Protein AF-A0A7Y3AJU5-F1 (afdb_monomer_lite)

Sequence (327 aa):
MEQYDNGASSKRRLQKKSKAIIVFPILLVIIAIFAILYLVFPEPIKQLRATFLKPAIEEQTIEPQVAKPEIDADQQNNNLVESSPGNDVDPADQQLAMGTLPAPSTNRDLEKELSETTSSAVCERRADTIEQFFSTLDSRPYIERFKIGEKSSSYFPQLIQKLVDNPPVVTGEMNDIFTILQNTAHFFRIIGKKNIVILKGILDQEKATFEATLADFYQLTNNPECMQEQFNLKISDDSLYSYAGFFLNTMGGRLYLFRRDSMSRMIVNYYAILTIDLANREGRNKYGVEIDTAIDRLIGDIESSSIDLKMRETYLDTLYNLKVKYQ

Foldseek 3Di:
DDDDDDDDDDDDDDPPDDPVVVVVVVVVVVVVVVVVCCVVPVPPVVVVVVVPDDDDDDDDDDDDDDDDDDDDDDDDDDDDDDDDDDDDDDDDDDDDDDDDDDDPDDCPVVVVVVVVVVVVVLLVVLLVLLVVVQVVLVPDPVNVVLPPVDGSLQVVLVLVQQDLVPFQDQPCCVVDPVSLVCLLCVSCVRNNPSVVVSVQSCCVPVVVCVLVNVVSVLVCVVVQVSCCVSRVHRHDLVSLLRLLSSLQHHPNNVVVLVPDDLSSSLSSLLSSLVSCVVCVVVVNNPRPDDCLVSLVVSLVSLVPDPDDDVCSVVSNVVSVVVNVVRD

pLDDT: mean 78.32, std 23.12, range [29.62, 98.56]

Radius of gyration: 34.14 Å; chains: 1; bounding box: 107×126×73 Å

Secondary structure (DSSP, 8-state):
------------------THHHHHHHHHHHHHHHHHHHHH--SHHHHHHHHH--------PPPPPP---------------------------------PPPP--SSHHHHHHHHHHHHHHHHHHHHHHHHHHHHHHHT-HHHHTT--SS-HHHHHHHHHHHHHTSPPP-SSGGG-HHHHHHHHTHHHHHHHHHHHHHHHHHHHH-HHHHHHHHHHHHHHHT-HHHHHHHH-----HHHHHHHHHHHHH-HHHHHHHHTS-HHHHHHHHHHHHHHHHHHHHTT--TT----HHHHHHHHHHHHH--S--TTHHHHHHHHHHHHHHH-

Structure (mmCIF, N/CA/C/O backbone):
data_AF-A0A7Y3AJU5-F1
#
_entry.id   AF-A0A7Y3AJU5-F1
#
loop_
_atom_site.group_PDB
_atom_site.id
_atom_site.type_symbol
_atom_site.label_atom_id
_atom_site.label_alt_id
_atom_site.label_comp_id
_atom_site.label_asym_id
_atom_site.label_entity_id
_atom_site.label_seq_id
_atom_site.pdbx_PDB_ins_code
_atom_site.Cartn_x
_atom_site.Cartn_y
_atom_site.Cartn_z
_atom_site.occupancy
_atom_site.B_iso_or_equiv
_atom_site.auth_seq_id
_atom_site.auth_comp_id
_atom_site.auth_asym_id
_atom_site.auth_atom_id
_atom_site.pdbx_PDB_model_num
ATOM 1 N N . MET A 1 1 ? -23.604 -70.275 -52.984 1.00 42.75 1 MET A N 1
ATOM 2 C CA . MET A 1 1 ? -22.572 -70.478 -51.945 1.00 42.75 1 MET A CA 1
ATOM 3 C C . MET A 1 1 ? -21.827 -69.160 -51.871 1.00 42.75 1 MET A C 1
ATOM 5 O O . MET A 1 1 ? -21.333 -68.758 -52.907 1.00 42.75 1 MET A O 1
ATOM 9 N N . GLU A 1 2 ? -21.862 -68.346 -50.826 1.00 47.97 2 GLU A N 1
ATOM 10 C CA . GLU A 1 2 ? -22.099 -68.550 -49.393 1.00 47.97 2 GLU A CA 1
ATOM 11 C C . GLU A 1 2 ? -22.884 -67.372 -48.784 1.00 47.97 2 GLU A C 1
ATOM 13 O O . GLU A 1 2 ? -23.050 -66.322 -49.400 1.00 47.97 2 GLU A O 1
ATOM 18 N N . GLN A 1 3 ? -23.421 -67.632 -47.593 1.00 50.50 3 GLN A N 1
ATOM 19 C CA . GLN A 1 3 ? -24.316 -66.825 -46.761 1.00 50.50 3 GLN A CA 1
ATOM 20 C C . GLN A 1 3 ? -23.582 -65.806 -45.852 1.00 50.50 3 GLN A C 1
ATOM 22 O O . GLN A 1 3 ? -22.362 -65.844 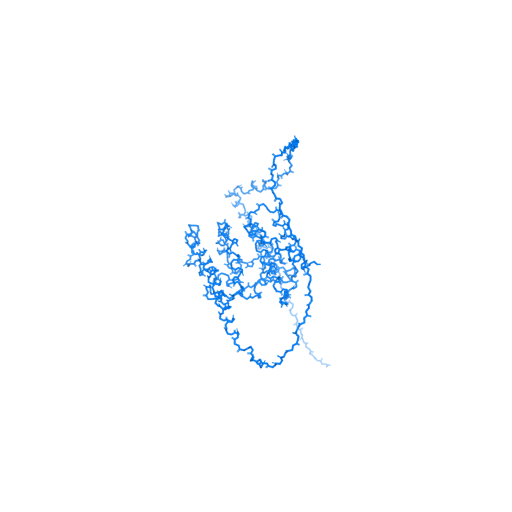-45.748 1.00 50.50 3 GLN A O 1
ATOM 27 N N . TYR A 1 4 ? -24.405 -65.060 -45.086 1.00 47.19 4 TYR A N 1
ATOM 28 C CA . TYR A 1 4 ? -24.161 -64.324 -43.820 1.00 47.19 4 TYR A CA 1
ATOM 29 C C . TYR A 1 4 ? -23.711 -62.853 -43.955 1.00 47.19 4 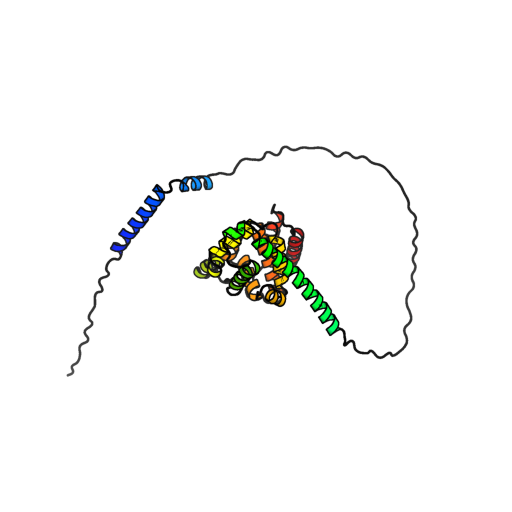TYR A C 1
ATOM 31 O O . TYR A 1 4 ? -22.835 -62.541 -44.743 1.00 47.19 4 TYR A O 1
ATOM 39 N N . ASP A 1 5 ? -24.230 -61.865 -43.214 1.00 50.69 5 ASP A N 1
ATOM 40 C CA . ASP A 1 5 ? -25.297 -61.789 -42.203 1.00 50.69 5 ASP A CA 1
ATOM 41 C C . ASP A 1 5 ? -25.701 -60.312 -41.997 1.00 50.69 5 ASP A C 1
ATOM 43 O O . ASP A 1 5 ? -25.016 -59.375 -42.405 1.00 50.69 5 ASP A O 1
ATOM 47 N N . ASN A 1 6 ? -26.823 -60.147 -41.310 1.00 50.72 6 ASN A N 1
ATOM 48 C CA . ASN A 1 6 ? -27.519 -58.950 -40.879 1.00 50.72 6 ASN A CA 1
ATOM 49 C C . ASN A 1 6 ? -26.705 -57.973 -40.012 1.00 50.72 6 ASN A C 1
ATOM 51 O O . ASN A 1 6 ? -25.976 -58.357 -39.102 1.00 50.72 6 ASN A O 1
ATOM 55 N N . GLY A 1 7 ? -26.999 -56.680 -40.179 1.00 41.25 7 GLY A N 1
ATOM 56 C CA . GLY A 1 7 ? -26.615 -55.620 -39.246 1.00 41.25 7 GLY A CA 1
ATOM 57 C C . GLY A 1 7 ? -27.663 -54.510 -39.207 1.00 41.25 7 GLY A C 1
ATOM 58 O O . GLY A 1 7 ? -27.546 -53.500 -39.896 1.00 41.25 7 GLY A O 1
ATOM 59 N N . ALA A 1 8 ? -28.717 -54.711 -38.416 1.00 51.78 8 ALA A N 1
ATOM 60 C CA . ALA A 1 8 ? -29.779 -53.739 -38.184 1.00 51.78 8 ALA A CA 1
ATOM 61 C C . ALA A 1 8 ? -29.266 -52.510 -37.404 1.00 51.78 8 ALA A C 1
ATOM 63 O O . ALA A 1 8 ? -28.789 -52.633 -36.279 1.00 51.78 8 ALA A O 1
ATOM 64 N N . SER A 1 9 ? -29.432 -51.307 -37.967 1.00 48.97 9 SER A N 1
ATOM 65 C CA . SER A 1 9 ? -29.186 -50.032 -37.276 1.00 48.97 9 SER A CA 1
ATOM 66 C C . SER A 1 9 ? -30.509 -49.312 -36.999 1.00 48.97 9 SER A C 1
ATOM 68 O O . SER A 1 9 ? -31.121 -48.692 -37.871 1.00 48.97 9 SER A O 1
ATOM 70 N N . SER A 1 10 ? -30.971 -49.427 -35.754 1.00 48.97 10 SER A N 1
ATOM 71 C CA . SER A 1 10 ? -32.147 -48.740 -35.216 1.00 48.97 10 SER A CA 1
ATOM 72 C C . SER A 1 10 ? -31.864 -47.240 -35.036 1.00 48.97 10 SER A C 1
ATOM 74 O O . SER A 1 10 ? -31.221 -46.824 -34.069 1.00 48.97 10 SER A O 1
ATOM 76 N N . LYS A 1 11 ? -32.416 -46.398 -35.917 1.00 47.81 11 LYS A N 1
ATOM 77 C CA . LYS A 1 11 ? -32.447 -44.935 -35.748 1.00 47.81 11 LYS A CA 1
ATOM 78 C C . LYS A 1 11 ? -33.434 -44.537 -34.638 1.00 47.81 11 LYS A C 1
ATOM 80 O O . LYS A 1 11 ? -34.629 -44.382 -34.884 1.00 47.81 11 LYS A O 1
ATOM 85 N N . ARG A 1 12 ? -32.939 -44.298 -33.417 1.00 48.62 12 ARG A N 1
ATOM 86 C CA . ARG A 1 12 ? -33.693 -43.598 -32.358 1.00 48.62 12 ARG A CA 1
ATOM 87 C C . ARG A 1 12 ? -33.817 -42.107 -32.702 1.00 48.62 12 ARG A C 1
ATOM 89 O O . ARG A 1 12 ? -32.865 -41.346 -32.558 1.00 48.62 12 ARG A O 1
ATOM 96 N N . ARG A 1 13 ? -35.008 -41.674 -33.131 1.00 51.06 13 ARG A N 1
ATOM 97 C CA . ARG A 1 13 ? -35.396 -40.253 -33.198 1.00 51.06 13 ARG A CA 1
ATOM 98 C C . ARG A 1 13 ? -35.589 -39.711 -31.776 1.00 51.06 13 ARG A C 1
ATOM 100 O O . ARG A 1 13 ? -36.594 -40.001 -31.136 1.00 51.06 13 ARG A O 1
ATOM 107 N N . LEU A 1 14 ? -34.647 -38.902 -31.295 1.00 52.84 14 LEU A N 1
ATOM 108 C CA . LEU A 1 14 ? -34.824 -38.084 -30.092 1.00 52.84 14 LEU A CA 1
ATOM 109 C C . LEU A 1 14 ? -35.716 -36.878 -30.425 1.00 52.84 14 LEU A C 1
ATOM 111 O O . LEU A 1 14 ? -35.312 -35.964 -31.144 1.00 52.84 14 LEU A O 1
ATOM 115 N N . GLN A 1 15 ? -36.945 -36.882 -29.903 1.00 54.97 15 GLN A N 1
ATOM 116 C CA . GLN A 1 15 ? -37.832 -35.719 -29.903 1.00 54.97 15 GLN A CA 1
ATOM 117 C C . GLN A 1 15 ? -37.225 -34.604 -29.040 1.00 54.97 15 GLN A C 1
ATOM 119 O O . GLN A 1 15 ? -37.182 -34.683 -27.812 1.00 54.97 15 GLN A O 1
ATOM 124 N N . LYS A 1 16 ? -36.781 -33.533 -29.697 1.00 49.56 16 LYS A N 1
ATOM 125 C CA . LYS A 1 16 ? -36.339 -32.287 -29.071 1.00 49.56 16 LYS A CA 1
ATOM 126 C C . LYS A 1 16 ? -37.570 -31.545 -28.534 1.00 49.56 16 LYS A C 1
ATOM 128 O O . LYS A 1 16 ? -38.199 -30.781 -29.261 1.00 49.56 16 LYS A O 1
ATOM 133 N N . LYS A 1 17 ? -37.946 -31.788 -27.272 1.00 53.16 17 LYS A N 1
ATOM 134 C CA . LYS A 1 17 ? -38.959 -30.974 -26.578 1.00 53.16 17 LYS A CA 1
ATOM 135 C C . LYS A 1 17 ? -38.471 -29.523 -26.514 1.00 53.16 17 LYS A C 1
ATOM 137 O O . LYS A 1 17 ? -37.388 -29.236 -26.005 1.00 53.16 17 LYS A O 1
ATOM 142 N N . SER A 1 18 ? -39.266 -28.630 -27.095 1.00 56.31 18 SER A N 1
ATOM 143 C CA . SER A 1 18 ? -39.011 -27.194 -27.192 1.00 56.31 18 SER A CA 1
ATOM 144 C C . SER A 1 18 ? -38.875 -26.565 -25.801 1.00 56.31 18 SER A C 1
ATOM 146 O O . SER A 1 18 ? -39.824 -26.553 -25.020 1.00 56.31 18 SER A O 1
ATOM 148 N N . LYS A 1 19 ? -37.695 -26.006 -25.506 1.00 55.28 19 LYS A N 1
ATOM 149 C CA . LYS A 1 19 ? -37.408 -25.236 -24.282 1.00 55.28 19 LYS A CA 1
ATOM 150 C C . LYS A 1 19 ? -38.200 -23.916 -24.193 1.00 55.28 19 LYS A C 1
ATOM 152 O O . LYS A 1 19 ? -38.112 -23.237 -23.177 1.00 55.28 19 LYS A O 1
ATOM 157 N N . ALA A 1 20 ? -38.992 -23.559 -25.210 1.00 57.97 20 ALA A N 1
ATOM 158 C CA . ALA A 1 20 ? -39.745 -22.303 -25.246 1.00 57.97 20 ALA A CA 1
ATOM 159 C C . ALA A 1 20 ? -40.860 -22.219 -24.184 1.00 57.97 20 ALA A C 1
ATOM 161 O O . ALA A 1 20 ? -41.208 -21.125 -23.755 1.00 57.97 20 ALA A O 1
ATOM 162 N N . ILE A 1 21 ? -41.376 -23.357 -23.704 1.00 61.66 21 ILE A N 1
ATOM 163 C CA . ILE A 1 21 ? -42.504 -23.381 -22.754 1.00 61.66 21 ILE A CA 1
ATOM 164 C C . ILE A 1 21 ? -42.080 -22.947 -21.333 1.00 61.66 21 ILE A C 1
ATOM 166 O O . ILE A 1 21 ? -42.904 -22.453 -20.573 1.00 61.66 21 ILE A O 1
ATOM 170 N N . ILE A 1 22 ? -40.793 -23.057 -20.979 1.00 68.50 22 ILE A N 1
ATOM 171 C CA . ILE A 1 22 ? -40.296 -22.722 -19.627 1.00 68.50 22 ILE A CA 1
ATOM 172 C C . ILE A 1 22 ? -39.810 -21.263 -19.529 1.00 68.50 22 ILE A C 1
ATOM 174 O O . ILE A 1 22 ? -39.791 -20.689 -18.445 1.00 68.50 22 ILE A O 1
ATOM 178 N N . VAL A 1 23 ? -39.465 -20.619 -20.648 1.00 74.44 23 VAL A N 1
ATOM 179 C CA . VAL A 1 23 ? -38.921 -19.246 -20.636 1.00 74.44 23 VAL A CA 1
ATOM 180 C C . VAL A 1 23 ? -40.008 -18.199 -20.363 1.00 74.44 23 VAL A C 1
ATOM 182 O O . VAL A 1 23 ? -39.763 -17.218 -19.663 1.00 74.44 23 VAL A O 1
ATOM 185 N N . PHE A 1 24 ? -41.226 -18.427 -20.857 1.00 80.38 24 PHE A N 1
ATOM 186 C CA . PHE A 1 24 ? -42.344 -17.494 -20.703 1.00 80.38 24 PHE A CA 1
ATOM 187 C C . PHE A 1 24 ? -42.765 -17.226 -19.240 1.00 80.38 24 PHE A C 1
ATOM 189 O O . PHE A 1 24 ? -42.891 -16.054 -18.878 1.00 80.38 24 PHE A O 1
ATOM 196 N N . PRO A 1 25 ? -42.929 -18.236 -18.355 1.00 84.50 25 PRO A N 1
ATOM 197 C CA . PRO A 1 25 ? -43.288 -17.971 -16.960 1.00 84.50 25 PRO A CA 1
ATOM 198 C C . PRO A 1 25 ? -42.185 -17.235 -16.185 1.00 84.50 25 PRO A C 1
ATOM 200 O O . PRO A 1 25 ? -42.495 -16.406 -15.336 1.00 84.50 25 PRO A O 1
ATOM 203 N N . ILE A 1 26 ? -40.905 -17.469 -16.499 1.00 85.75 26 ILE A N 1
ATOM 204 C CA . ILE A 1 26 ? -39.783 -16.780 -15.837 1.00 85.75 26 ILE A CA 1
ATOM 205 C C . ILE A 1 26 ? -39.783 -15.288 -16.192 1.00 85.75 26 ILE A C 1
ATOM 207 O O . ILE A 1 26 ? -39.609 -14.445 -15.312 1.00 85.75 26 ILE A O 1
ATOM 211 N N . LEU A 1 27 ? -40.038 -14.950 -17.460 1.00 90.00 27 LEU A N 1
ATOM 212 C CA . LEU A 1 27 ? -40.134 -13.559 -17.905 1.00 90.00 27 LEU A CA 1
ATOM 213 C C . LEU A 1 27 ? -41.283 -12.817 -17.199 1.00 90.00 27 LEU A C 1
ATOM 215 O O . LEU A 1 27 ? -41.101 -11.684 -16.759 1.00 90.00 27 LEU A O 1
ATOM 219 N N . LEU A 1 28 ? -42.440 -13.470 -17.032 1.00 92.19 28 LEU A N 1
ATOM 220 C CA . LEU A 1 28 ? -43.579 -12.893 -16.310 1.00 92.19 28 LEU A CA 1
ATOM 221 C C . LEU A 1 28 ? -43.268 -12.624 -14.833 1.00 92.19 28 LEU A C 1
ATOM 223 O O . LEU A 1 28 ? -43.646 -11.573 -14.319 1.00 92.19 28 LEU A O 1
ATOM 227 N N . VAL A 1 29 ? -42.541 -13.524 -14.164 1.00 93.31 29 VAL A N 1
ATOM 228 C CA . VAL A 1 29 ? -42.118 -13.322 -12.767 1.00 93.31 29 VAL A CA 1
ATOM 229 C C . VAL A 1 29 ? -41.165 -12.131 -12.648 1.00 93.31 29 VAL A C 1
ATOM 231 O O . VAL A 1 29 ? -41.320 -11.317 -11.741 1.00 93.31 29 VAL A O 1
ATOM 234 N N . ILE A 1 30 ? -40.224 -11.971 -13.582 1.00 91.69 30 ILE A N 1
ATOM 235 C CA . ILE A 1 30 ? -39.296 -10.830 -13.587 1.00 91.69 30 ILE A CA 1
ATOM 236 C C . ILE A 1 30 ? -40.059 -9.512 -13.773 1.00 91.69 30 ILE A C 1
ATOM 238 O O . ILE A 1 30 ? -39.841 -8.569 -13.014 1.00 91.69 30 ILE A O 1
ATOM 242 N N . ILE A 1 31 ? -40.993 -9.452 -14.727 1.00 93.69 31 ILE A N 1
ATOM 243 C CA . ILE A 1 31 ? -41.818 -8.256 -14.965 1.00 93.69 31 ILE A CA 1
ATOM 244 C C . ILE A 1 31 ? -42.657 -7.918 -13.725 1.00 93.69 31 ILE A C 1
ATOM 246 O O . ILE A 1 31 ? -42.725 -6.753 -13.336 1.00 93.69 31 ILE A O 1
ATOM 250 N N . ALA A 1 32 ? -43.239 -8.921 -13.060 1.00 93.69 32 ALA A N 1
ATOM 251 C CA . ALA A 1 32 ? -44.000 -8.718 -11.830 1.00 93.69 32 ALA A CA 1
ATOM 252 C C . ALA A 1 32 ? -43.125 -8.167 -10.689 1.00 93.69 32 ALA A C 1
ATOM 254 O O . ALA A 1 32 ? -43.542 -7.240 -9.998 1.00 93.69 32 ALA A O 1
ATOM 255 N N . ILE A 1 33 ? -41.894 -8.667 -10.526 1.00 92.69 33 ILE A N 1
ATOM 256 C CA . ILE A 1 33 ? -40.940 -8.154 -9.529 1.00 92.69 33 ILE A CA 1
ATOM 257 C C . ILE A 1 33 ? -40.585 -6.690 -9.816 1.00 92.69 33 ILE A C 1
ATOM 259 O O . ILE A 1 33 ? -40.594 -5.873 -8.897 1.00 92.69 33 ILE A O 1
ATOM 263 N N . PHE A 1 34 ? -40.324 -6.332 -11.077 1.00 87.81 34 PHE A N 1
ATOM 264 C CA . PHE A 1 34 ? -40.044 -4.943 -11.456 1.00 87.81 34 PHE A CA 1
ATOM 265 C C . PHE A 1 34 ? -41.251 -4.020 -11.250 1.00 87.81 34 PHE A C 1
ATOM 267 O O . PHE A 1 34 ? -41.075 -2.901 -10.774 1.00 87.81 34 PHE A O 1
ATOM 274 N N . ALA A 1 35 ? -42.469 -4.483 -11.540 1.00 90.38 35 ALA A N 1
ATOM 275 C CA . ALA A 1 35 ? -43.691 -3.718 -11.292 1.00 90.38 35 ALA A CA 1
ATOM 276 C C . ALA A 1 35 ? -43.936 -3.489 -9.790 1.00 90.38 35 ALA A C 1
ATOM 278 O O . ALA A 1 35 ? -44.288 -2.383 -9.385 1.00 90.38 35 ALA A O 1
ATOM 279 N N . ILE A 1 36 ? -43.690 -4.502 -8.952 1.00 91.50 36 ILE A N 1
ATOM 280 C CA . ILE A 1 36 ? -43.784 -4.380 -7.490 1.00 91.50 36 ILE A CA 1
ATOM 281 C C . ILE A 1 36 ? -42.711 -3.421 -6.964 1.00 91.50 36 ILE A C 1
ATOM 283 O O . ILE A 1 36 ? -43.026 -2.533 -6.178 1.00 91.50 36 ILE A O 1
ATOM 287 N N . LEU A 1 37 ? -41.463 -3.540 -7.428 1.00 82.50 37 LEU A N 1
ATOM 288 C CA . LEU A 1 37 ? -40.391 -2.612 -7.058 1.00 82.50 37 LEU A CA 1
ATOM 289 C C . LEU A 1 37 ? -40.718 -1.167 -7.459 1.00 82.50 37 LEU A C 1
ATOM 291 O O . LEU A 1 37 ? -40.465 -0.258 -6.674 1.00 82.50 37 LEU A O 1
ATOM 295 N N . TYR A 1 38 ? -41.323 -0.959 -8.631 1.00 83.69 38 TYR A N 1
ATOM 296 C CA . TYR A 1 38 ? -41.760 0.361 -9.092 1.00 83.69 38 TYR A CA 1
ATOM 297 C C . TYR A 1 38 ? -42.877 0.951 -8.218 1.00 83.69 38 TYR A C 1
ATOM 299 O O . TYR A 1 38 ? -42.842 2.136 -7.896 1.00 83.69 38 TYR A O 1
ATOM 307 N N . LEU A 1 39 ? -43.846 0.131 -7.796 1.00 84.81 39 LEU A N 1
ATOM 308 C CA . LEU A 1 39 ? -44.937 0.573 -6.922 1.00 84.81 39 LEU A CA 1
ATOM 309 C C . LEU A 1 39 ? -44.477 0.851 -5.484 1.00 84.81 39 LEU A C 1
ATOM 311 O O . LEU A 1 39 ? -44.998 1.764 -4.849 1.00 84.81 39 LEU A O 1
ATOM 315 N N . VAL A 1 40 ? -43.515 0.083 -4.964 1.00 85.25 40 VAL A N 1
ATOM 316 C CA . VAL A 1 40 ? -43.028 0.223 -3.580 1.00 85.25 40 VAL A CA 1
ATOM 317 C C . VAL A 1 40 ? -41.980 1.335 -3.449 1.00 85.25 40 VAL A C 1
ATOM 319 O O . VAL A 1 40 ? -41.896 1.975 -2.404 1.00 85.25 40 VAL A O 1
ATOM 322 N N . PHE A 1 41 ? -41.209 1.613 -4.505 1.00 76.56 41 PHE A N 1
ATOM 323 C CA . PHE A 1 41 ? -40.145 2.620 -4.498 1.00 76.56 41 PHE A CA 1
ATOM 324 C C . PHE A 1 41 ? -40.276 3.586 -5.693 1.00 76.56 41 PHE A C 1
ATOM 326 O O . PHE A 1 41 ? -39.517 3.467 -6.654 1.00 76.56 41 PHE A O 1
ATOM 333 N N . PRO A 1 42 ? -41.196 4.572 -5.661 1.00 68.94 42 PRO A N 1
ATOM 334 C CA . PRO A 1 42 ? -41.407 5.512 -6.773 1.00 68.94 42 PRO A CA 1
ATOM 335 C C . PRO A 1 42 ? -40.322 6.602 -6.920 1.00 68.94 42 PRO A C 1
ATOM 337 O O . PRO A 1 42 ? -40.273 7.301 -7.932 1.00 68.94 42 PRO A O 1
ATOM 340 N N . GLU A 1 43 ? -39.426 6.759 -5.940 1.00 65.88 43 GLU A N 1
ATOM 341 C CA . GLU A 1 43 ? -38.457 7.869 -5.877 1.00 65.88 43 GLU A CA 1
ATOM 342 C C . GLU A 1 43 ? -37.096 7.718 -6.622 1.00 65.88 43 GLU A C 1
ATOM 344 O O . GLU A 1 43 ? -36.466 8.747 -6.882 1.00 65.88 43 GLU A O 1
ATOM 349 N N . PRO A 1 44 ? -36.587 6.539 -7.050 1.00 54.78 44 PRO A N 1
ATOM 350 C CA . PRO A 1 44 ? -35.213 6.439 -7.559 1.00 54.78 44 PRO A CA 1
ATOM 351 C C . PRO A 1 44 ? -35.014 6.991 -8.985 1.00 54.78 44 PRO A C 1
ATOM 353 O O . PRO A 1 44 ? -33.879 7.217 -9.399 1.00 54.78 44 PRO A O 1
ATOM 356 N N . ILE A 1 45 ? -36.079 7.263 -9.750 1.00 56.66 45 ILE A N 1
ATOM 357 C CA . ILE A 1 45 ? -35.952 7.713 -11.154 1.00 56.66 45 ILE A CA 1
ATOM 358 C C . ILE A 1 45 ? -35.746 9.235 -11.268 1.00 56.66 45 ILE A C 1
ATOM 360 O O . ILE A 1 45 ? -35.123 9.705 -12.223 1.00 56.66 45 ILE A O 1
ATOM 364 N N . LYS A 1 46 ? -36.186 10.031 -10.283 1.00 52.88 46 LYS A N 1
ATOM 365 C CA . LYS A 1 46 ? -35.982 11.493 -10.310 1.00 52.88 46 LYS A CA 1
ATOM 366 C C . LYS A 1 46 ? -34.509 11.873 -10.125 1.00 52.88 46 LYS A C 1
ATOM 368 O O . LYS A 1 46 ? -34.046 12.815 -10.765 1.00 52.88 46 LYS A O 1
ATOM 373 N N . GLN A 1 47 ? -33.760 11.108 -9.327 1.00 55.09 47 GLN A N 1
ATOM 374 C CA . GLN A 1 47 ? -32.330 11.350 -9.110 1.00 55.09 47 GLN A CA 1
ATOM 375 C C . GLN A 1 47 ? -31.484 11.037 -10.350 1.00 55.09 47 GLN A C 1
ATOM 377 O O . GLN A 1 47 ? -30.583 11.810 -10.660 1.00 55.09 47 GLN A O 1
ATOM 382 N N . LEU A 1 48 ? -31.826 10.001 -11.128 1.00 53.53 48 LEU A N 1
ATOM 383 C CA . LEU A 1 48 ? -31.121 9.713 -12.384 1.00 53.53 48 LEU A CA 1
ATOM 384 C C . LEU A 1 48 ? -31.273 10.833 -13.426 1.00 53.53 48 LEU A C 1
ATOM 386 O O . LEU A 1 48 ? -30.342 11.090 -14.179 1.00 53.53 48 LEU A O 1
ATOM 390 N N . ARG A 1 49 ? -32.397 11.561 -13.468 1.00 51.81 49 ARG A N 1
ATOM 391 C CA . ARG A 1 49 ? -32.550 12.695 -14.401 1.00 51.81 49 ARG A CA 1
ATOM 392 C C . ARG A 1 49 ? -31.699 13.909 -14.021 1.00 51.81 49 ARG A C 1
ATOM 394 O O . ARG A 1 49 ? -31.215 14.600 -14.912 1.00 51.81 49 ARG A O 1
ATOM 401 N N . ALA A 1 50 ? -31.494 14.148 -12.726 1.00 54.66 50 ALA A N 1
ATOM 402 C CA . ALA A 1 50 ? -30.701 15.279 -12.244 1.00 54.66 50 ALA A CA 1
ATOM 403 C C . ALA A 1 50 ? -29.196 15.111 -12.521 1.00 54.66 50 ALA A C 1
ATOM 405 O O . ALA A 1 50 ? -28.491 16.103 -12.681 1.00 54.66 50 ALA A O 1
ATOM 406 N N . THR A 1 51 ? -28.706 13.871 -12.616 1.00 53.50 51 THR A N 1
ATOM 407 C CA . THR A 1 51 ? -27.286 13.594 -12.885 1.00 53.50 51 THR A CA 1
ATOM 408 C C . THR A 1 51 ? -26.930 13.653 -14.374 1.00 53.50 51 THR A C 1
ATOM 410 O O . THR A 1 51 ? -25.780 13.917 -14.702 1.00 53.50 51 THR A O 1
ATOM 413 N N . PHE A 1 52 ? -27.891 13.447 -15.283 1.00 50.00 52 PHE A N 1
ATOM 414 C CA . PHE A 1 52 ? -27.614 13.323 -16.724 1.00 50.00 52 PHE A CA 1
ATOM 415 C C . PHE A 1 52 ? -27.925 14.569 -17.573 1.00 50.00 52 PHE A C 1
ATOM 417 O O . PHE A 1 52 ? -27.560 14.595 -18.744 1.00 50.00 52 PHE A O 1
ATOM 424 N N . LEU A 1 53 ? -28.572 15.605 -17.027 1.00 44.97 53 LEU A N 1
ATOM 425 C CA . LEU A 1 53 ? -28.979 16.800 -17.788 1.00 44.97 53 LEU A CA 1
ATOM 426 C C . LEU A 1 53 ? -28.633 18.116 -17.073 1.00 44.97 53 LEU A C 1
ATOM 428 O O . LEU A 1 53 ? -29.475 19.005 -16.965 1.00 44.97 53 LEU A O 1
ATOM 432 N N . LYS A 1 54 ? -27.393 18.266 -16.594 1.00 44.88 54 LYS A N 1
ATOM 433 C CA . LYS A 1 54 ? -26.871 19.588 -16.220 1.00 44.88 54 LYS A CA 1
ATOM 434 C C . LYS A 1 54 ? -25.766 19.995 -17.204 1.00 44.88 54 LYS A C 1
ATOM 436 O O . LYS A 1 54 ? -24.651 19.494 -17.075 1.00 44.88 54 LYS A O 1
ATOM 441 N N . PRO A 1 55 ? -26.057 20.840 -18.211 1.00 45.25 55 PRO A N 1
ATOM 442 C CA . PRO A 1 55 ? -25.014 21.424 -19.038 1.00 45.25 55 PRO A CA 1
ATOM 443 C C . PRO A 1 55 ? -24.205 22.410 -18.187 1.00 45.25 55 PRO A C 1
ATOM 445 O O . PRO A 1 55 ? -24.765 23.241 -17.473 1.00 45.25 55 PRO A O 1
ATOM 448 N N . ALA A 1 56 ? -22.885 22.263 -18.228 1.00 46.94 56 ALA A N 1
ATOM 449 C CA . ALA A 1 56 ? -21.939 23.220 -17.680 1.00 46.94 56 ALA A CA 1
ATOM 450 C C . ALA A 1 56 ? -21.783 24.367 -18.684 1.00 46.94 56 ALA A C 1
ATOM 452 O O . ALA A 1 56 ? -21.367 24.083 -19.799 1.00 46.94 56 ALA A O 1
ATOM 453 N N . ILE A 1 57 ? -22.143 25.596 -18.296 1.00 47.94 57 ILE A N 1
ATOM 454 C CA . ILE A 1 57 ? -21.616 26.899 -18.757 1.00 47.94 57 ILE A CA 1
ATOM 455 C C . ILE A 1 57 ? -22.241 27.984 -17.856 1.00 47.94 57 ILE A C 1
ATOM 457 O O . ILE A 1 57 ? -23.462 28.080 -17.797 1.00 47.94 57 ILE A O 1
ATOM 461 N N . GLU A 1 58 ? -21.386 28.727 -17.144 1.00 41.56 58 GLU A N 1
ATOM 462 C CA . GLU A 1 58 ? -21.433 30.177 -16.820 1.00 41.56 58 GLU A CA 1
ATOM 463 C C . GLU A 1 58 ? -20.313 30.422 -15.781 1.00 41.56 58 GLU A C 1
ATOM 465 O O . GLU A 1 58 ? -20.394 29.961 -14.646 1.00 41.56 58 GLU A O 1
ATOM 470 N N . GLU A 1 59 ? -19.091 30.766 -16.201 1.00 40.34 59 GLU A N 1
ATOM 471 C CA . GLU A 1 59 ? -18.602 32.104 -16.599 1.00 40.34 59 GLU A CA 1
ATOM 472 C C . GLU A 1 59 ? -18.265 32.971 -15.365 1.00 40.34 59 GLU A C 1
ATOM 474 O O . GLU A 1 59 ? -19.114 33.618 -14.762 1.00 40.34 59 GLU A O 1
ATOM 479 N N . GLN A 1 60 ? -16.988 32.927 -14.955 1.00 39.28 60 GLN A N 1
ATOM 480 C CA . GLN A 1 60 ? -16.404 33.868 -13.997 1.00 39.28 60 GLN A CA 1
ATOM 481 C C . GLN A 1 60 ? -15.752 35.017 -14.770 1.00 39.28 60 GLN A C 1
ATOM 483 O O . GLN A 1 60 ? -14.705 34.851 -15.395 1.00 39.28 60 GLN A O 1
ATOM 488 N N . THR A 1 61 ? -16.382 36.184 -14.700 1.00 34.00 61 THR A N 1
ATOM 489 C CA . THR A 1 61 ? -15.834 37.469 -15.135 1.00 34.00 61 THR A CA 1
ATOM 490 C C . THR A 1 61 ? -14.723 37.897 -14.174 1.00 34.00 61 THR A C 1
ATOM 492 O O . THR A 1 61 ? -14.975 38.113 -12.990 1.00 34.00 61 THR A O 1
ATOM 495 N N . ILE A 1 62 ? -13.491 38.013 -14.677 1.00 38.06 62 ILE A N 1
ATOM 496 C CA . ILE A 1 62 ? -12.349 38.586 -13.953 1.00 38.06 62 ILE A CA 1
ATOM 497 C C . ILE A 1 62 ? -12.276 40.080 -14.280 1.00 38.06 62 ILE A C 1
ATOM 499 O O . ILE A 1 62 ? -12.150 40.461 -15.443 1.00 38.06 62 ILE A O 1
ATOM 503 N N . GLU A 1 63 ? -12.338 40.916 -13.247 1.00 36.91 63 GLU A N 1
ATOM 504 C CA . GLU A 1 63 ? -12.094 42.359 -13.310 1.00 36.91 63 GLU A CA 1
ATOM 505 C C . GLU A 1 63 ? -10.617 42.639 -12.933 1.00 36.91 63 GLU A C 1
ATOM 507 O O . GLU A 1 63 ? -10.133 42.062 -11.955 1.00 36.91 63 GLU A O 1
ATOM 512 N N . PRO A 1 64 ? -9.857 43.470 -13.675 1.00 42.97 64 PRO A N 1
ATOM 513 C CA . PRO A 1 64 ? -8.434 43.683 -13.414 1.00 42.97 64 PRO A CA 1
ATOM 514 C C . PRO A 1 64 ? -8.187 44.876 -12.479 1.00 42.97 64 PRO A C 1
ATOM 516 O O . PRO A 1 64 ? -8.589 45.999 -12.781 1.00 42.97 64 PRO A O 1
ATOM 519 N N . GLN A 1 65 ? -7.440 44.663 -11.389 1.00 40.25 65 GLN A N 1
ATOM 520 C CA . GLN A 1 65 ? -6.881 45.750 -10.578 1.00 40.25 65 GLN A CA 1
ATOM 521 C C . GLN A 1 65 ? -5.392 45.960 -10.870 1.00 40.25 65 GLN A C 1
ATOM 523 O O . GLN A 1 65 ? -4.563 45.060 -10.750 1.00 40.25 65 GLN A O 1
ATOM 528 N N . VAL A 1 66 ? -5.087 47.198 -11.255 1.00 43.00 66 VAL A N 1
ATOM 529 C CA . VAL A 1 66 ? -3.766 47.781 -11.491 1.00 43.00 66 VAL A CA 1
ATOM 530 C C . VAL A 1 66 ? -3.403 48.626 -10.269 1.00 43.00 66 VAL A C 1
ATOM 532 O O . VAL A 1 66 ? -4.148 49.551 -9.957 1.00 43.00 66 VAL A O 1
ATOM 535 N N . ALA A 1 67 ? -2.249 48.391 -9.632 1.00 36.72 67 ALA A N 1
ATOM 536 C CA . ALA A 1 67 ? -1.590 49.397 -8.787 1.00 36.72 67 ALA A CA 1
ATOM 537 C C . ALA A 1 67 ? -0.072 49.152 -8.618 1.00 36.72 67 ALA A C 1
ATOM 539 O O . ALA A 1 67 ? 0.376 48.254 -7.917 1.00 36.72 67 ALA A O 1
ATOM 540 N N . LYS A 1 68 ? 0.663 49.996 -9.350 1.00 37.47 68 LYS A N 1
ATOM 541 C CA . LYS A 1 68 ? 1.987 50.636 -9.192 1.00 37.47 68 LYS A CA 1
ATOM 542 C C . LYS A 1 68 ? 2.827 50.411 -7.899 1.00 37.47 68 LYS A C 1
ATOM 544 O O . LYS A 1 68 ? 2.262 50.436 -6.812 1.00 37.47 68 LYS A O 1
ATOM 549 N N . PRO A 1 69 ? 4.176 50.338 -8.009 1.00 39.84 69 PRO A N 1
ATOM 550 C CA . PRO A 1 69 ? 5.103 50.243 -6.877 1.00 39.84 69 PRO A CA 1
ATOM 551 C C . PRO A 1 69 ? 5.550 51.618 -6.346 1.00 39.84 69 PRO A C 1
ATOM 553 O O . PRO A 1 69 ? 5.683 52.575 -7.114 1.00 39.84 69 PRO A O 1
ATOM 556 N N . GLU A 1 70 ? 5.844 51.680 -5.047 1.00 39.19 70 GLU A N 1
ATOM 557 C CA . GLU A 1 70 ? 6.440 52.828 -4.360 1.00 39.19 70 GLU A CA 1
ATOM 558 C C . GLU A 1 70 ? 7.796 52.411 -3.768 1.00 39.19 70 GLU A C 1
ATOM 560 O O . GLU A 1 70 ? 7.928 51.365 -3.131 1.00 39.19 70 GLU A O 1
ATOM 565 N N . ILE A 1 71 ? 8.812 53.207 -4.092 1.00 38.44 71 ILE A N 1
ATOM 566 C CA . ILE A 1 71 ? 10.196 53.130 -3.627 1.00 38.44 71 ILE A CA 1
ATOM 567 C C . ILE A 1 71 ? 10.288 54.068 -2.427 1.00 38.44 71 ILE A C 1
ATOM 569 O O . ILE A 1 71 ? 9.857 55.211 -2.558 1.00 38.44 71 ILE A O 1
ATOM 573 N N . ASP A 1 72 ? 10.928 53.648 -1.336 1.00 36.22 72 ASP A N 1
ATOM 574 C CA . ASP A 1 72 ? 11.664 54.605 -0.512 1.00 36.22 72 ASP A CA 1
ATOM 575 C C . ASP A 1 72 ? 12.905 53.978 0.127 1.00 36.22 72 ASP A C 1
ATOM 577 O O . ASP A 1 72 ? 12.953 52.780 0.423 1.00 36.22 72 ASP A O 1
ATOM 581 N N . ALA A 1 73 ? 13.931 54.812 0.234 1.00 32.25 73 ALA A N 1
ATOM 582 C CA . ALA A 1 73 ? 15.313 54.485 0.541 1.00 32.25 73 ALA A CA 1
ATOM 583 C C . ALA A 1 73 ? 15.715 54.912 1.967 1.00 32.25 73 ALA A C 1
ATOM 585 O O . ALA A 1 73 ? 14.995 55.633 2.649 1.00 32.25 73 ALA A O 1
ATOM 586 N N . ASP A 1 74 ? 16.937 54.504 2.324 1.00 32.06 74 ASP A N 1
ATOM 587 C CA . ASP A 1 74 ? 17.806 54.975 3.412 1.00 32.06 74 ASP A CA 1
ATOM 588 C C . ASP A 1 74 ? 17.534 54.464 4.845 1.00 32.06 74 ASP A C 1
ATOM 590 O O . ASP A 1 74 ? 16.552 54.801 5.494 1.00 32.06 74 ASP A O 1
ATOM 594 N N . GLN A 1 75 ? 18.495 53.737 5.436 1.00 36.44 75 GLN A N 1
ATOM 595 C CA . GLN A 1 75 ? 19.729 54.345 5.953 1.00 36.44 75 GLN A CA 1
ATOM 596 C C . GLN A 1 75 ? 20.860 53.329 6.228 1.00 36.44 75 GLN A C 1
ATOM 598 O O . GLN A 1 75 ? 20.649 52.178 6.599 1.00 36.44 75 GLN A O 1
ATOM 603 N N . GLN A 1 76 ? 22.070 53.851 6.014 1.00 34.09 76 GLN A N 1
ATOM 604 C CA . GLN A 1 76 ? 23.441 53.362 6.230 1.00 34.09 76 GLN A CA 1
ATOM 605 C C . GLN A 1 76 ? 23.675 52.850 7.681 1.00 34.09 76 GLN A C 1
ATOM 607 O O . GLN A 1 76 ? 22.934 53.214 8.584 1.00 34.09 76 GLN A O 1
ATOM 612 N N . ASN A 1 77 ? 24.708 52.071 8.042 1.00 33.94 77 ASN A N 1
ATOM 613 C CA . ASN A 1 77 ? 26.121 52.454 7.949 1.00 33.94 77 ASN A CA 1
ATOM 614 C C . ASN A 1 77 ? 27.080 51.343 8.464 1.00 33.94 77 ASN A C 1
ATOM 616 O O . ASN A 1 77 ? 26.884 50.813 9.553 1.00 33.94 77 ASN A O 1
ATOM 620 N N . ASN A 1 78 ? 28.135 51.089 7.680 1.00 34.09 78 ASN A N 1
ATOM 621 C CA . ASN A 1 78 ? 29.553 50.839 8.006 1.00 34.09 78 ASN A CA 1
ATOM 622 C C . ASN A 1 78 ? 29.997 49.927 9.173 1.00 34.09 78 ASN A C 1
ATOM 624 O O . ASN A 1 78 ? 29.853 50.265 10.344 1.00 34.09 78 ASN A O 1
ATOM 628 N N . ASN A 1 79 ? 30.831 48.926 8.849 1.00 33.59 79 ASN A N 1
ATOM 629 C CA . ASN A 1 79 ? 32.295 49.119 8.868 1.00 33.59 79 ASN A CA 1
ATOM 630 C C . ASN A 1 79 ? 33.060 47.957 8.202 1.00 33.59 79 ASN A C 1
ATOM 632 O O . ASN A 1 79 ? 32.893 46.794 8.560 1.00 33.59 79 ASN A O 1
ATOM 636 N N . LEU A 1 80 ? 33.936 48.321 7.257 1.00 37.16 80 LEU A N 1
ATOM 637 C CA . LEU A 1 80 ? 35.065 47.525 6.773 1.00 37.16 80 LEU A CA 1
ATOM 638 C C . LEU A 1 80 ? 36.163 47.486 7.844 1.00 37.16 80 LEU A C 1
ATOM 640 O O . LEU A 1 80 ? 36.439 48.537 8.412 1.00 37.16 80 LEU A O 1
ATOM 644 N N . VAL A 1 81 ? 36.882 46.365 7.981 1.00 34.62 81 VAL A N 1
ATOM 645 C CA . VAL A 1 81 ? 38.357 46.365 7.931 1.00 34.62 81 VAL A CA 1
ATOM 646 C C . VAL A 1 81 ? 38.842 45.068 7.275 1.00 34.62 81 VAL A C 1
ATOM 648 O O . VAL A 1 81 ? 38.448 43.958 7.616 1.00 34.62 81 VAL A O 1
ATOM 651 N N . GLU A 1 82 ? 39.697 45.304 6.298 1.00 35.19 82 GLU A N 1
ATOM 652 C CA . GLU A 1 82 ? 40.461 44.456 5.400 1.00 35.19 82 GLU A CA 1
ATOM 653 C C . GLU A 1 82 ? 41.699 43.856 6.091 1.00 35.19 82 GLU A C 1
ATOM 655 O O . GLU A 1 82 ? 42.339 44.522 6.903 1.00 35.19 82 GLU A O 1
ATOM 660 N N . SER A 1 83 ? 42.070 42.616 5.758 1.00 33.62 83 SER A N 1
ATOM 661 C CA . SER A 1 83 ? 43.472 42.221 5.504 1.00 33.62 83 SER A CA 1
ATOM 662 C C . SER A 1 83 ? 43.584 40.725 5.181 1.00 33.62 83 SER A C 1
ATOM 664 O O . SER A 1 83 ? 43.415 39.854 6.028 1.00 33.62 83 SER A O 1
ATOM 666 N N . SER A 1 84 ? 43.917 40.445 3.923 1.00 35.53 84 SER A N 1
ATOM 667 C CA . SER A 1 84 ? 44.738 39.295 3.526 1.00 35.53 84 SER A CA 1
ATOM 668 C C . SER A 1 84 ? 46.194 39.794 3.444 1.00 35.53 84 SER A C 1
ATOM 670 O O . SER A 1 84 ? 46.389 41.002 3.267 1.00 35.53 84 SER A O 1
ATOM 672 N N . PRO A 1 85 ? 47.221 38.939 3.592 1.00 43.81 85 PRO A N 1
ATOM 673 C CA . PRO A 1 85 ? 47.724 38.246 2.401 1.00 43.81 85 PRO A CA 1
ATOM 674 C C . PRO A 1 85 ? 48.249 36.821 2.667 1.00 43.81 85 PRO A C 1
ATOM 676 O O . PRO A 1 85 ? 48.623 36.464 3.782 1.00 43.81 85 PRO A O 1
ATOM 679 N N . GLY A 1 86 ? 48.296 36.016 1.603 1.00 29.88 86 GLY A N 1
ATOM 680 C CA . GLY A 1 86 ? 48.923 34.695 1.593 1.00 29.88 86 GLY A CA 1
ATOM 681 C C . GLY A 1 86 ? 50.447 34.715 1.437 1.00 29.88 86 GLY A C 1
ATOM 682 O O . GLY A 1 86 ? 51.053 35.770 1.254 1.00 29.88 86 GLY A O 1
ATOM 683 N N . ASN A 1 87 ? 51.046 33.523 1.514 1.00 32.78 87 ASN A N 1
ATOM 684 C CA . ASN A 1 87 ? 52.021 33.006 0.547 1.00 32.78 87 ASN A CA 1
ATOM 685 C C . ASN A 1 87 ? 52.431 31.561 0.881 1.00 32.78 87 ASN A C 1
ATOM 687 O O . ASN A 1 87 ? 52.419 31.136 2.035 1.00 32.78 87 ASN A O 1
ATOM 691 N N . ASP A 1 88 ? 52.773 30.859 -0.195 1.00 32.72 88 ASP A N 1
ATOM 692 C CA . ASP A 1 88 ? 53.195 29.468 -0.359 1.00 32.72 88 ASP A CA 1
ATOM 693 C C . ASP A 1 88 ? 54.455 29.060 0.433 1.00 32.72 88 ASP A C 1
ATOM 695 O O . ASP A 1 88 ? 55.255 29.920 0.790 1.00 32.72 88 ASP A O 1
ATOM 699 N N . VAL A 1 89 ? 54.668 27.748 0.640 1.00 33.78 89 VAL A N 1
ATOM 700 C CA . VAL A 1 89 ? 55.796 26.956 0.080 1.00 33.78 89 VAL A CA 1
ATOM 701 C C . VAL A 1 89 ? 55.615 25.449 0.385 1.00 33.78 89 VAL A C 1
ATOM 703 O O . VAL A 1 89 ? 55.230 25.042 1.476 1.00 33.78 89 VAL A O 1
ATOM 706 N N . ASP A 1 90 ? 55.927 24.688 -0.664 1.00 32.78 90 ASP A N 1
ATOM 707 C CA . ASP A 1 90 ? 56.050 23.251 -0.956 1.00 32.78 90 ASP A CA 1
ATOM 708 C C . ASP A 1 90 ? 56.750 22.283 0.055 1.00 32.78 90 ASP A C 1
ATOM 710 O O . ASP A 1 90 ? 57.334 22.709 1.054 1.00 32.78 90 ASP A O 1
ATOM 714 N N . PRO A 1 91 ? 56.717 20.954 -0.231 1.00 42.72 91 PRO A N 1
ATOM 715 C CA . PRO A 1 91 ? 56.977 19.840 0.677 1.00 42.72 91 PRO A CA 1
ATOM 716 C C . PRO A 1 91 ? 58.406 19.285 0.602 1.00 42.72 91 PRO A C 1
ATOM 718 O O . PRO A 1 91 ? 59.035 19.281 -0.452 1.00 42.72 91 PRO A O 1
ATOM 721 N N . ALA A 1 92 ? 58.860 18.671 1.695 1.00 31.11 92 ALA A N 1
ATOM 722 C CA . ALA A 1 92 ? 59.770 17.524 1.696 1.00 31.11 92 ALA A CA 1
ATOM 723 C C . ALA A 1 92 ? 59.911 16.995 3.130 1.00 31.11 92 ALA A C 1
ATOM 725 O O . ALA A 1 92 ? 60.310 17.744 4.010 1.00 31.11 92 ALA A O 1
ATOM 726 N N . ASP A 1 93 ? 59.583 15.720 3.347 1.00 31.83 93 ASP A N 1
ATOM 727 C CA . ASP A 1 93 ? 60.431 14.807 4.126 1.00 31.83 93 ASP A CA 1
ATOM 728 C C . ASP A 1 93 ? 59.915 13.367 3.974 1.00 31.83 93 ASP A C 1
ATOM 730 O O . ASP A 1 93 ? 58.945 12.926 4.591 1.00 31.83 93 ASP A O 1
ATOM 734 N N . GLN A 1 94 ? 60.582 12.626 3.088 1.00 35.69 94 GLN A N 1
ATOM 735 C CA . GLN A 1 94 ? 60.605 11.169 3.079 1.00 35.69 94 GLN A CA 1
ATOM 736 C C . GLN A 1 94 ? 61.867 10.718 3.812 1.00 35.69 94 GLN A C 1
ATOM 738 O O . GLN A 1 94 ? 62.960 11.050 3.366 1.00 35.69 94 GLN A O 1
ATOM 743 N N . GLN A 1 95 ? 61.702 9.900 4.856 1.00 32.75 95 GLN A N 1
ATOM 744 C CA . GLN A 1 95 ? 62.400 8.623 5.100 1.00 32.75 95 GLN A CA 1
ATOM 745 C C . GLN A 1 95 ? 62.343 8.267 6.595 1.00 32.75 95 GLN A C 1
ATOM 747 O O . GLN A 1 95 ? 62.899 8.982 7.418 1.00 32.75 95 GLN A O 1
ATOM 752 N N . LEU A 1 96 ? 61.733 7.122 6.934 1.00 32.81 96 LEU A N 1
ATOM 753 C CA . LEU A 1 96 ? 62.405 5.969 7.565 1.00 32.81 96 LEU A CA 1
ATOM 754 C C . LEU A 1 96 ? 61.390 4.922 8.073 1.00 32.81 96 LEU A C 1
ATOM 756 O O . LEU A 1 96 ? 60.636 5.145 9.008 1.00 32.81 96 LEU A O 1
ATOM 760 N N . ALA A 1 97 ? 61.448 3.763 7.415 1.00 29.62 97 ALA A N 1
ATOM 761 C CA . ALA A 1 97 ? 61.543 2.418 7.986 1.00 29.62 97 ALA A CA 1
ATOM 762 C C . ALA A 1 97 ? 60.524 1.903 9.035 1.00 29.62 97 ALA A C 1
ATOM 764 O O . ALA A 1 97 ? 60.523 2.282 10.198 1.00 29.62 97 ALA A O 1
ATOM 765 N N . MET A 1 98 ? 59.832 0.837 8.602 1.00 33.97 98 MET A N 1
ATOM 766 C CA . MET A 1 98 ? 59.575 -0.417 9.334 1.00 33.97 98 MET A CA 1
ATOM 767 C C . MET A 1 98 ? 58.896 -0.324 10.711 1.00 33.97 98 MET A C 1
ATOM 769 O O . MET A 1 98 ? 59.532 -0.384 11.758 1.00 33.97 98 MET A O 1
ATOM 773 N N . GLY A 1 99 ? 57.563 -0.367 10.682 1.00 31.52 99 GLY A N 1
ATOM 774 C CA . GLY A 1 99 ? 56.730 -0.821 11.793 1.00 31.52 99 GLY A CA 1
ATOM 775 C C . GLY A 1 99 ? 55.672 -1.790 11.271 1.00 31.52 99 GLY A C 1
ATOM 776 O O . GLY A 1 99 ? 54.842 -1.428 10.443 1.00 31.52 99 GLY A O 1
ATOM 777 N N . THR A 1 100 ? 55.753 -3.040 11.706 1.00 34.00 100 THR A N 1
ATOM 778 C CA . THR A 1 100 ? 54.851 -4.152 11.398 1.00 34.00 100 THR A CA 1
ATOM 779 C C . THR A 1 100 ? 53.377 -3.771 11.586 1.00 34.00 100 THR A C 1
ATOM 781 O O . THR A 1 100 ? 52.972 -3.424 12.691 1.00 34.00 100 THR A O 1
ATOM 784 N N . LEU A 1 101 ? 52.572 -3.879 10.525 1.00 32.94 101 LEU A N 1
ATOM 785 C CA . LEU A 1 101 ? 51.106 -3.841 10.582 1.00 32.94 101 LEU A CA 1
ATOM 786 C C . LEU A 1 101 ? 50.586 -5.070 11.353 1.00 32.94 101 LEU A C 1
ATOM 788 O O . LEU A 1 101 ? 50.814 -6.192 10.892 1.00 32.94 101 LEU A O 1
ATOM 792 N N . PRO A 1 102 ? 49.843 -4.919 12.464 1.00 40.88 102 PRO A N 1
ATOM 793 C CA . PRO A 1 102 ? 48.878 -5.924 12.872 1.00 40.88 102 PRO A CA 1
ATOM 794 C C . PRO A 1 102 ? 47.611 -5.754 12.020 1.00 40.88 102 PRO A C 1
ATOM 796 O O . PRO A 1 102 ? 47.166 -4.641 11.740 1.00 40.88 102 PRO A O 1
ATOM 799 N N . ALA A 1 103 ? 47.051 -6.875 11.581 1.00 43.41 103 ALA A N 1
ATOM 800 C CA . ALA A 1 103 ? 45.840 -6.953 10.773 1.00 43.41 103 ALA A CA 1
ATOM 801 C C . ALA A 1 103 ? 44.630 -6.226 11.412 1.00 43.41 103 ALA A C 1
ATOM 803 O O . ALA A 1 103 ? 44.465 -6.288 12.632 1.00 43.41 103 ALA A O 1
ATOM 804 N N . PRO A 1 104 ? 43.725 -5.611 10.623 1.00 43.50 104 PRO A N 1
ATOM 805 C CA . PRO A 1 104 ? 42.448 -5.129 11.125 1.00 43.50 104 PRO A CA 1
ATOM 806 C C . PRO A 1 104 ? 41.460 -6.300 11.121 1.00 43.50 104 PRO A C 1
ATOM 808 O O . PRO A 1 104 ? 40.772 -6.556 10.135 1.00 43.50 104 PRO A O 1
ATOM 811 N N . SER A 1 105 ? 41.403 -7.056 12.210 1.00 51.12 105 SER A N 1
ATOM 812 C CA . SER A 1 105 ? 40.436 -8.149 12.355 1.00 51.12 105 SER A CA 1
ATOM 813 C C . SER A 1 105 ? 39.777 -8.138 13.728 1.00 51.12 105 SER A C 1
ATOM 815 O O . SER A 1 105 ? 39.819 -9.142 14.428 1.00 51.12 105 SER A O 1
ATOM 817 N N . THR A 1 106 ? 39.167 -7.002 14.093 1.00 50.72 106 THR A N 1
ATOM 818 C CA . THR A 1 106 ? 38.264 -6.903 15.261 1.00 50.72 106 THR A CA 1
ATOM 819 C C . THR A 1 106 ? 37.233 -5.762 15.155 1.00 50.72 106 THR A C 1
ATOM 821 O O . THR A 1 106 ? 36.855 -5.189 16.165 1.00 50.72 106 THR A O 1
ATOM 824 N N . ASN A 1 107 ? 36.770 -5.395 13.952 1.00 53.47 107 ASN A N 1
ATOM 825 C CA . ASN A 1 107 ? 35.711 -4.372 13.802 1.00 53.47 107 ASN A CA 1
ATOM 826 C C . ASN A 1 107 ? 34.353 -4.933 13.355 1.00 53.47 107 ASN A C 1
ATOM 828 O O . ASN A 1 107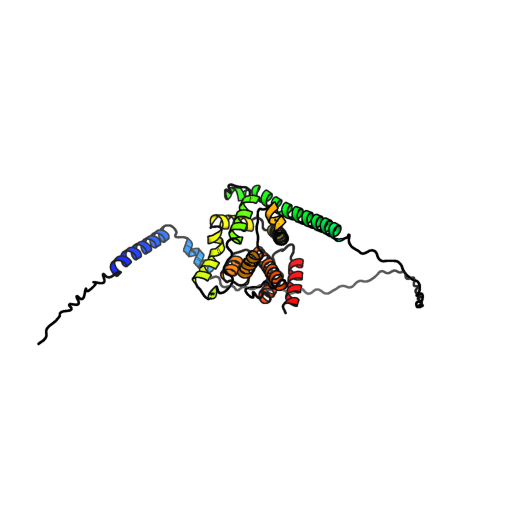 ? 33.350 -4.247 13.500 1.00 53.47 107 ASN A O 1
ATOM 832 N N . ARG A 1 108 ? 34.283 -6.183 12.869 1.00 50.12 108 ARG A N 1
ATOM 833 C CA . ARG A 1 108 ? 33.026 -6.750 12.345 1.00 50.12 108 ARG A CA 1
ATOM 834 C C . ARG A 1 108 ? 31.976 -7.023 13.417 1.00 50.12 108 ARG A C 1
ATOM 836 O O . ARG A 1 108 ? 30.801 -6.845 13.134 1.00 50.12 108 ARG A O 1
ATOM 843 N N . ASP A 1 109 ? 32.383 -7.420 14.618 1.00 49.84 109 ASP A N 1
ATOM 844 C CA . ASP A 1 109 ? 31.429 -7.758 15.680 1.00 49.84 109 ASP A CA 1
ATOM 845 C C . ASP A 1 109 ? 30.865 -6.497 16.359 1.00 49.84 109 ASP A C 1
ATOM 847 O O . ASP A 1 109 ? 29.675 -6.444 16.648 1.00 49.84 109 ASP A O 1
ATOM 851 N N . LEU A 1 110 ? 31.670 -5.430 16.482 1.00 46.81 110 LEU A N 1
ATOM 852 C CA . LEU A 1 110 ? 31.213 -4.128 16.985 1.00 46.81 110 LEU A CA 1
ATOM 853 C C . LEU A 1 110 ? 30.328 -3.377 15.973 1.00 46.81 110 LEU A C 1
ATOM 855 O O . LEU A 1 110 ? 29.343 -2.760 16.369 1.00 46.81 110 LEU A O 1
ATOM 859 N N . GLU A 1 111 ? 30.642 -3.430 14.671 1.00 50.41 111 GLU A N 1
ATOM 860 C CA . GLU A 1 111 ? 29.767 -2.863 13.627 1.00 50.41 111 GLU A CA 1
ATOM 861 C C . GLU A 1 111 ? 28.439 -3.616 13.531 1.00 50.41 111 GLU A C 1
ATOM 863 O O . GLU A 1 111 ? 27.401 -2.998 13.298 1.00 50.41 111 GLU A O 1
ATOM 868 N N . LYS A 1 112 ? 28.456 -4.935 13.745 1.00 46.69 112 LYS A N 1
ATOM 869 C CA . LYS A 1 112 ? 27.251 -5.761 13.720 1.00 46.69 112 LYS A CA 1
ATOM 870 C C . LYS A 1 112 ? 26.374 -5.522 14.951 1.00 46.69 112 LYS A C 1
ATOM 872 O O . LYS A 1 112 ? 25.191 -5.274 14.771 1.00 46.69 112 LYS A O 1
ATOM 877 N N . GLU A 1 113 ? 26.937 -5.455 16.159 1.00 48.72 113 GLU A N 1
ATOM 878 C CA . GLU A 1 113 ? 26.178 -5.099 17.371 1.00 48.72 113 GLU A CA 1
ATOM 879 C C . GLU A 1 113 ? 25.617 -3.668 17.315 1.00 48.72 113 GLU A C 1
ATOM 881 O O . GLU A 1 113 ? 24.474 -3.431 17.712 1.00 48.72 113 GLU A O 1
ATOM 886 N N . LEU A 1 114 ? 26.368 -2.699 16.779 1.00 49.78 114 LEU A N 1
ATOM 887 C CA . LEU A 1 114 ? 25.906 -1.311 16.667 1.00 49.78 114 LEU A CA 1
ATOM 888 C C . LEU A 1 114 ? 24.850 -1.136 15.558 1.00 49.78 114 LEU A C 1
ATOM 890 O O . LEU A 1 114 ? 23.900 -0.363 15.720 1.00 49.78 114 LEU A O 1
ATOM 894 N N . SER A 1 115 ? 24.975 -1.880 14.454 1.00 56.25 115 SER A N 1
ATOM 895 C CA . SER A 1 115 ? 23.985 -1.921 13.373 1.00 56.25 115 SER A CA 1
ATOM 896 C C . SER A 1 115 ? 22.707 -2.656 13.792 1.00 56.25 115 SER A C 1
ATOM 898 O O . SER A 1 115 ? 21.618 -2.161 13.500 1.00 56.25 115 SER A O 1
ATOM 900 N N . GLU A 1 116 ? 22.811 -3.764 14.531 1.00 56.34 116 GLU A N 1
ATOM 901 C CA . GLU A 1 116 ? 21.671 -4.520 15.072 1.00 56.34 116 GLU A CA 1
ATOM 902 C C . GLU A 1 116 ? 20.931 -3.723 16.158 1.00 56.34 116 GLU A C 1
ATOM 904 O O . GLU A 1 116 ? 19.706 -3.629 16.116 1.00 56.34 116 GLU A O 1
ATOM 909 N N . THR A 1 117 ? 21.649 -3.038 17.055 1.00 58.88 117 THR A N 1
ATOM 910 C CA . THR A 1 117 ? 21.035 -2.187 18.095 1.00 58.88 117 THR A CA 1
ATOM 911 C C . THR A 1 117 ? 20.292 -0.995 17.486 1.00 58.88 117 THR A C 1
ATOM 913 O O . THR A 1 117 ? 19.184 -0.658 17.908 1.00 58.88 117 THR A O 1
ATOM 916 N N . THR A 1 118 ? 20.866 -0.366 16.456 1.00 62.44 118 THR A N 1
ATOM 917 C CA . THR A 1 118 ? 20.225 0.769 15.772 1.00 62.44 118 THR A CA 1
ATOM 918 C C . THR A 1 118 ? 19.022 0.311 14.943 1.00 62.44 118 THR A C 1
ATOM 920 O O . THR A 1 118 ? 17.989 0.982 14.939 1.00 62.44 118 THR A O 1
ATOM 923 N N . SER A 1 119 ? 19.119 -0.845 14.279 1.00 68.12 119 SER A N 1
ATOM 924 C CA . SER A 1 119 ? 18.016 -1.432 13.509 1.00 68.12 119 SER A CA 1
ATOM 925 C C . SER A 1 119 ? 16.843 -1.844 14.409 1.00 68.12 119 SER A C 1
ATOM 927 O O . SER A 1 119 ? 15.698 -1.485 14.122 1.00 68.12 119 SE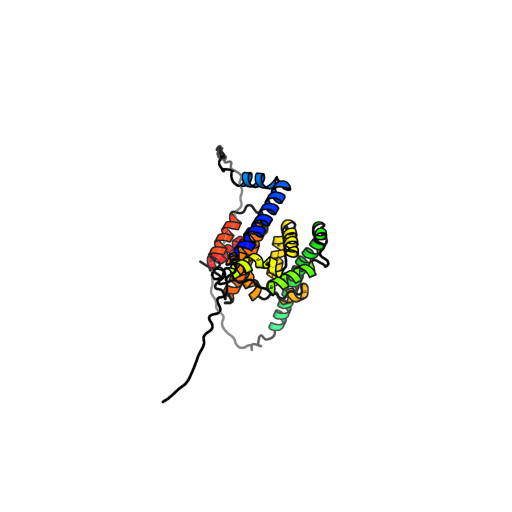R A O 1
ATOM 929 N N . SER A 1 120 ? 17.123 -2.490 15.549 1.00 75.62 120 SER A N 1
ATOM 930 C CA . SER A 1 120 ? 16.109 -2.881 16.541 1.00 75.62 120 SER A CA 1
ATOM 931 C C . SER A 1 120 ? 15.379 -1.667 17.114 1.00 75.62 120 SER A C 1
ATOM 933 O O . SER A 1 120 ? 14.152 -1.622 17.105 1.00 75.62 120 SER A O 1
ATOM 935 N N . ALA A 1 121 ? 16.108 -0.618 17.512 1.00 81.19 121 ALA A N 1
ATOM 936 C CA . ALA A 1 121 ? 15.498 0.594 18.063 1.00 81.19 121 ALA A CA 1
ATOM 937 C C . ALA A 1 121 ? 14.614 1.345 17.043 1.00 81.19 121 ALA A C 1
ATOM 939 O O . ALA A 1 121 ? 13.591 1.935 17.403 1.00 81.19 121 ALA A O 1
ATOM 940 N N . VAL A 1 122 ? 14.986 1.338 15.756 1.00 84.06 122 VAL A N 1
ATOM 941 C CA . VAL A 1 122 ? 14.164 1.924 14.680 1.00 84.06 122 VAL A CA 1
ATOM 942 C C . VAL A 1 122 ? 12.925 1.069 14.404 1.00 84.06 122 VAL A C 1
ATOM 944 O O . VAL A 1 122 ? 11.849 1.631 14.183 1.00 84.06 122 VAL A O 1
ATOM 947 N N . CYS A 1 123 ? 13.060 -0.259 14.430 1.00 89.19 123 CYS A N 1
ATOM 948 C CA . CYS A 1 123 ? 11.943 -1.199 14.341 1.00 89.19 123 CYS A CA 1
ATOM 949 C C . CYS A 1 123 ? 10.923 -0.947 15.459 1.00 89.19 123 CYS A C 1
ATOM 951 O O . CYS A 1 123 ? 9.762 -0.669 15.159 1.00 89.19 123 CYS A O 1
ATOM 953 N N . GLU A 1 124 ? 11.363 -0.963 16.720 1.00 88.44 124 GLU A N 1
ATOM 954 C CA . GLU A 1 124 ? 10.504 -0.788 17.898 1.00 88.44 124 GLU A CA 1
ATOM 955 C C . GLU A 1 124 ? 9.710 0.515 17.819 1.00 88.44 124 GLU A C 1
ATOM 957 O O . GLU A 1 124 ? 8.486 0.509 17.905 1.00 88.44 124 GLU A O 1
ATOM 962 N N . ARG A 1 125 ? 10.374 1.635 17.514 1.00 89.12 125 ARG A N 1
ATOM 963 C CA . ARG A 1 125 ? 9.708 2.942 17.433 1.00 89.12 125 ARG A CA 1
ATOM 964 C C . ARG A 1 125 ? 8.604 2.998 16.371 1.00 89.12 125 ARG A C 1
ATOM 966 O O . ARG A 1 125 ? 7.573 3.649 16.565 1.00 89.12 125 ARG A O 1
ATOM 973 N N . ARG A 1 126 ? 8.824 2.366 15.215 1.00 90.12 126 ARG A N 1
ATOM 974 C CA . ARG A 1 126 ? 7.823 2.318 14.135 1.00 90.12 126 ARG A CA 1
ATOM 975 C C . ARG A 1 126 ? 6.697 1.348 14.470 1.00 90.12 126 ARG A C 1
ATOM 977 O O . ARG A 1 126 ? 5.537 1.668 14.215 1.00 90.12 126 ARG A O 1
ATOM 984 N N . ALA A 1 127 ? 7.025 0.207 15.071 1.00 91.69 127 ALA A N 1
ATOM 985 C CA . ALA A 1 127 ? 6.041 -0.747 15.561 1.00 91.69 127 ALA A CA 1
ATOM 986 C C . ALA A 1 127 ? 5.129 -0.106 16.620 1.00 91.69 127 ALA A C 1
ATOM 988 O O . ALA A 1 127 ? 3.910 -0.183 16.486 1.00 91.69 127 ALA A O 1
ATOM 989 N N . ASP A 1 128 ? 5.692 0.642 17.570 1.00 91.62 128 ASP A N 1
ATOM 990 C CA . ASP A 1 128 ? 4.945 1.391 18.587 1.00 91.62 128 ASP A CA 1
ATOM 991 C C . ASP A 1 128 ? 3.968 2.392 17.967 1.00 91.62 128 ASP A C 1
ATOM 993 O O . ASP A 1 128 ? 2.832 2.527 18.421 1.00 91.62 128 ASP A O 1
ATOM 997 N N . THR A 1 129 ? 4.379 3.078 16.898 1.00 91.38 129 THR A N 1
ATOM 998 C CA . THR A 1 129 ? 3.520 4.049 16.201 1.00 91.38 129 THR A CA 1
ATOM 999 C C . THR A 1 129 ? 2.302 3.363 15.570 1.00 91.38 129 THR A C 1
ATOM 1001 O O . THR A 1 129 ? 1.180 3.874 15.634 1.00 91.38 129 THR A O 1
ATOM 1004 N N . ILE A 1 130 ? 2.495 2.176 14.993 1.00 92.81 130 ILE A N 1
ATOM 1005 C CA . ILE A 1 130 ? 1.417 1.377 14.398 1.00 92.81 130 ILE A CA 1
ATOM 1006 C C . ILE A 1 130 ? 0.531 0.752 15.482 1.00 92.81 130 ILE A C 1
ATOM 1008 O O . ILE A 1 130 ? -0.695 0.778 15.358 1.00 92.81 130 ILE A O 1
ATOM 1012 N N . GLU A 1 131 ? 1.107 0.254 16.575 1.00 93.56 131 GLU A N 1
ATOM 1013 C CA . GLU A 1 131 ? 0.336 -0.275 17.703 1.00 93.56 131 GLU A CA 1
ATOM 1014 C C . GLU A 1 131 ? -0.494 0.830 18.368 1.00 93.56 131 GLU A C 1
ATOM 1016 O O . GLU A 1 131 ? -1.669 0.635 18.687 1.00 93.56 131 GLU A O 1
ATOM 1021 N N . GLN A 1 132 ? 0.056 2.041 18.491 1.00 94.00 132 GLN A N 1
ATOM 1022 C CA . GLN A 1 132 ? -0.680 3.210 18.962 1.00 94.00 132 GLN A CA 1
ATOM 1023 C C . GLN A 1 132 ? -1.835 3.568 18.022 1.00 94.00 132 GLN A C 1
ATOM 1025 O O . GLN A 1 132 ? -2.916 3.936 18.495 1.00 94.00 132 GLN A O 1
ATOM 1030 N N . PHE A 1 133 ? -1.651 3.437 16.707 1.00 94.44 133 PHE A N 1
ATOM 1031 C CA . PHE A 1 133 ? -2.739 3.597 15.747 1.00 94.44 133 PHE A CA 1
ATOM 1032 C C . PHE A 1 133 ? -3.844 2.554 15.976 1.00 94.44 133 PHE A C 1
ATOM 1034 O O . PHE A 1 133 ? -5.011 2.931 16.089 1.00 94.44 133 PHE A O 1
ATOM 1041 N N . PHE A 1 134 ? -3.508 1.271 16.139 1.00 94.88 134 PHE A N 1
ATOM 1042 C CA . PHE A 1 134 ? -4.497 0.225 16.430 1.00 94.88 134 PHE A CA 1
ATOM 1043 C C . PHE A 1 134 ? -5.216 0.434 17.767 1.00 94.88 134 PHE A C 1
ATOM 1045 O O . PHE A 1 134 ? -6.439 0.322 17.829 1.00 94.88 134 PHE A O 1
ATOM 1052 N N . SER A 1 135 ? -4.490 0.814 18.815 1.00 94.56 135 SER A N 1
ATOM 1053 C CA . SER A 1 135 ? -5.067 1.169 20.116 1.00 94.56 135 SER A CA 1
ATOM 1054 C C . SER A 1 135 ? -6.011 2.372 20.006 1.00 94.56 135 SER A C 1
ATOM 1056 O O . SER A 1 135 ? -7.111 2.383 20.565 1.00 94.56 135 SER A O 1
ATOM 1058 N N . THR A 1 136 ? -5.632 3.369 19.200 1.00 94.19 136 THR A N 1
ATOM 1059 C CA . THR A 1 136 ? -6.490 4.519 18.907 1.00 94.19 136 THR A CA 1
ATOM 1060 C C . THR A 1 136 ? -7.767 4.068 18.211 1.00 94.19 136 THR A C 1
ATOM 1062 O O . THR A 1 136 ? -8.840 4.482 18.647 1.00 94.19 136 THR A O 1
ATOM 1065 N N . LEU A 1 137 ? -7.684 3.200 17.195 1.00 94.62 137 LEU A N 1
ATOM 1066 C CA . LEU A 1 137 ? -8.855 2.637 16.514 1.00 94.62 137 LEU A CA 1
ATOM 1067 C C . LEU A 1 137 ? -9.800 1.943 17.496 1.00 94.62 137 LEU A C 1
ATOM 1069 O O . LEU A 1 137 ? -10.994 2.238 17.490 1.00 94.62 137 LEU A O 1
ATOM 1073 N N . ASP A 1 138 ? -9.277 1.092 18.377 1.00 94.44 138 ASP A N 1
ATOM 1074 C CA . ASP A 1 138 ? -10.083 0.363 19.363 1.00 94.44 138 ASP A CA 1
ATOM 1075 C C . ASP A 1 138 ? -10.859 1.303 20.307 1.00 94.44 138 ASP A C 1
ATOM 1077 O O . ASP A 1 138 ? -11.937 0.948 20.781 1.00 94.44 138 ASP A O 1
ATOM 1081 N N . SER A 1 139 ? -10.368 2.529 20.531 1.00 93.31 139 SER A N 1
ATOM 1082 C CA . SER A 1 139 ? -11.053 3.558 21.331 1.00 93.31 139 SER A CA 1
ATOM 1083 C C . SER A 1 139 ? -12.110 4.374 20.568 1.00 93.31 139 SER A C 1
ATOM 1085 O O . SER A 1 139 ? -12.853 5.153 21.171 1.00 93.31 139 SER A O 1
ATOM 1087 N N . ARG A 1 140 ? -12.181 4.263 19.234 1.00 93.94 140 ARG A N 1
ATOM 1088 C CA . ARG A 1 140 ? -13.062 5.111 18.422 1.00 93.94 140 ARG A CA 1
ATOM 1089 C C . ARG A 1 140 ? -14.520 4.636 18.489 1.00 93.94 140 ARG A C 1
ATOM 1091 O O . ARG A 1 140 ? -14.812 3.504 18.100 1.00 93.94 140 ARG A O 1
ATOM 1098 N N . PRO A 1 141 ? -15.491 5.535 18.751 1.00 92.44 141 PRO A N 1
ATOM 1099 C CA . PRO A 1 141 ? -16.913 5.169 18.781 1.00 92.44 141 PRO A CA 1
ATOM 1100 C C . PRO A 1 141 ? -17.444 4.582 17.465 1.00 92.44 141 PRO A C 1
ATOM 1102 O O . PRO A 1 141 ? -18.413 3.826 17.439 1.00 92.44 141 PRO A O 1
ATOM 1105 N N . TYR A 1 142 ? -16.842 4.940 16.324 1.00 91.50 142 TYR A N 1
ATOM 1106 C CA . TYR A 1 142 ? -17.286 4.405 15.040 1.00 91.50 142 TYR A CA 1
ATOM 1107 C C . TYR A 1 142 ? -16.860 2.948 14.813 1.00 91.50 142 TYR A C 1
ATOM 1109 O O . TYR A 1 142 ? -17.540 2.270 14.042 1.00 91.50 142 TYR A O 1
ATOM 1117 N N . ILE A 1 143 ? -15.799 2.472 15.477 1.00 92.94 143 ILE A N 1
ATOM 1118 C CA . ILE A 1 143 ? -15.309 1.090 15.377 1.00 92.94 143 ILE A CA 1
ATOM 1119 C C . ILE A 1 143 ? -16.255 0.120 16.084 1.00 92.94 143 ILE A C 1
ATOM 1121 O O . ILE A 1 143 ? -16.543 -0.951 15.548 1.00 92.94 143 ILE A O 1
ATOM 1125 N N . GLU A 1 144 ? -16.852 0.528 17.207 1.00 89.06 144 GLU A N 1
ATOM 1126 C CA . GLU A 1 144 ? -17.840 -0.277 17.941 1.00 89.06 144 GLU A CA 1
ATOM 1127 C C . GLU A 1 144 ? -19.004 -0.737 17.046 1.00 89.06 144 GLU A C 1
ATOM 1129 O O . GLU A 1 144 ? -19.484 -1.871 17.142 1.00 89.06 144 GLU A O 1
ATOM 1134 N N . ARG A 1 145 ? -19.418 0.110 16.091 1.00 90.50 145 ARG A N 1
ATOM 1135 C CA . ARG A 1 145 ? -20.500 -0.191 15.135 1.00 90.50 145 ARG A CA 1
ATOM 1136 C C . ARG A 1 145 ? -20.188 -1.382 14.232 1.00 90.50 145 ARG A C 1
ATOM 1138 O O . ARG A 1 145 ? -21.111 -2.046 13.758 1.00 90.50 145 ARG A O 1
ATOM 1145 N N . PHE A 1 146 ? -18.910 -1.669 14.002 1.00 91.44 146 PHE A N 1
ATOM 1146 C CA . PHE A 1 146 ? -18.473 -2.796 13.186 1.00 91.44 146 PHE A CA 1
ATOM 1147 C C . PHE A 1 146 ? -18.449 -4.127 13.939 1.00 91.44 146 PHE A C 1
ATOM 1149 O O . PHE A 1 146 ? -18.387 -5.176 13.286 1.00 91.44 146 PHE A O 1
ATOM 1156 N N . LYS A 1 147 ? -18.560 -4.101 15.277 1.00 90.19 147 LYS A N 1
ATOM 1157 C CA . LYS A 1 147 ? -18.551 -5.291 16.142 1.00 90.19 147 LYS A CA 1
ATOM 1158 C C . LYS A 1 147 ? -17.375 -6.211 15.798 1.00 90.19 147 LYS A C 1
ATOM 1160 O O . LYS A 1 147 ? -17.562 -7.385 15.457 1.00 90.19 147 LYS A O 1
ATOM 1165 N N . ILE A 1 148 ? -16.175 -5.633 15.782 1.00 90.50 148 ILE A N 1
ATOM 1166 C CA . ILE A 1 148 ? -14.930 -6.392 15.655 1.00 90.50 148 ILE A CA 1
ATOM 1167 C C . ILE A 1 148 ? -14.775 -7.160 16.974 1.00 90.50 148 ILE A C 1
ATOM 1169 O O . ILE A 1 148 ? -14.844 -6.570 18.046 1.00 90.50 148 ILE A O 1
ATOM 1173 N N . GLY A 1 149 ? -14.717 -8.491 16.900 1.00 85.75 149 GLY A N 1
ATOM 1174 C CA . GLY A 1 149 ? -14.734 -9.367 18.082 1.00 85.75 149 GLY A CA 1
ATOM 1175 C C . GLY A 1 149 ? -13.368 -9.543 18.748 1.00 85.75 149 GLY A C 1
ATOM 1176 O O . GLY A 1 149 ? -13.247 -10.320 19.688 1.00 85.75 149 GLY A O 1
ATOM 1177 N N . GLU A 1 150 ? -12.349 -8.862 18.236 1.00 92.75 150 GLU A N 1
ATOM 1178 C CA . GLU A 1 150 ? -10.954 -8.935 18.660 1.00 92.75 150 GLU A CA 1
ATOM 1179 C C . GLU A 1 150 ? -10.307 -7.546 18.517 1.00 92.75 150 GLU A C 1
ATOM 1181 O O . GLU A 1 150 ? -10.894 -6.653 17.903 1.00 92.75 150 GLU A O 1
ATOM 1186 N N . LYS A 1 151 ? -9.114 -7.357 19.092 1.00 93.69 151 LYS A N 1
ATOM 1187 C CA . LYS A 1 151 ? -8.379 -6.083 19.017 1.00 93.69 151 LYS A CA 1
ATOM 1188 C C . LYS A 1 151 ? -7.940 -5.767 17.590 1.00 93.69 151 LYS A C 1
ATOM 1190 O O . LYS A 1 151 ? -7.564 -6.678 16.844 1.00 93.69 151 LYS A O 1
ATOM 1195 N N . SER A 1 152 ? -7.884 -4.482 17.243 1.00 95.00 152 SER A N 1
ATOM 1196 C CA . SER A 1 152 ? -7.422 -4.022 15.928 1.00 95.00 152 SER A CA 1
ATOM 1197 C C . SER A 1 152 ? -6.016 -4.529 15.583 1.00 95.00 152 SER A C 1
ATOM 1199 O O . SER A 1 152 ? -5.792 -4.940 14.442 1.00 95.00 152 SER A O 1
ATOM 1201 N N . SER A 1 153 ? -5.109 -4.601 16.565 1.00 94.31 153 SER A N 1
ATOM 1202 C CA . SER A 1 153 ? -3.732 -5.086 16.378 1.00 94.31 153 SER A CA 1
ATOM 1203 C C . SER A 1 153 ? -3.609 -6.581 16.092 1.00 94.31 153 SER A C 1
ATOM 1205 O O . SER A 1 153 ? -2.574 -7.025 15.616 1.00 94.31 153 SER A O 1
ATOM 1207 N N . SER A 1 154 ? -4.668 -7.370 16.289 1.00 94.75 154 SER A N 1
ATOM 1208 C CA . SER A 1 154 ? -4.721 -8.757 15.803 1.00 94.75 154 SER A CA 1
ATOM 1209 C C . SER A 1 154 ? -5.543 -8.867 14.519 1.00 94.75 154 SER A C 1
ATOM 1211 O O . SER A 1 154 ? -5.137 -9.520 13.556 1.00 94.75 154 SER A O 1
ATOM 1213 N N . TYR A 1 155 ? -6.674 -8.162 14.468 1.00 95.94 155 TYR A N 1
ATOM 1214 C CA . TYR A 1 155 ? -7.628 -8.235 13.370 1.00 95.94 155 TYR A CA 1
ATOM 1215 C C . TYR A 1 155 ? -7.035 -7.797 12.023 1.00 95.94 155 TYR A C 1
ATOM 1217 O O . TYR A 1 155 ? -7.153 -8.517 11.029 1.00 95.94 155 TYR A O 1
ATOM 1225 N N . PHE A 1 156 ? -6.405 -6.618 11.955 1.00 95.38 156 PHE A N 1
ATOM 1226 C CA . PHE A 1 156 ? -5.916 -6.076 10.683 1.00 95.38 156 PHE A CA 1
ATOM 1227 C C . PHE A 1 156 ? -4.692 -6.815 10.145 1.00 95.38 156 PHE A C 1
ATOM 1229 O O . PHE A 1 156 ? -4.709 -7.134 8.952 1.00 95.38 156 PHE A O 1
ATOM 1236 N N . PRO A 1 157 ? -3.687 -7.179 10.964 1.00 95.69 157 PRO A N 1
ATOM 1237 C CA . PRO A 1 157 ? -2.607 -8.042 10.501 1.00 95.69 157 PRO A CA 1
ATOM 1238 C C . PRO A 1 157 ? -3.100 -9.362 9.899 1.00 95.69 157 PRO A C 1
ATOM 1240 O O . PRO A 1 157 ? -2.682 -9.730 8.805 1.00 95.69 157 PRO A O 1
ATOM 1243 N N . GLN A 1 158 ? -4.093 -10.028 10.495 1.00 96.06 158 GLN A N 1
ATOM 1244 C CA . GLN A 1 158 ? -4.669 -11.240 9.896 1.00 96.06 158 GLN A CA 1
ATOM 1245 C C . GLN A 1 158 ? -5.306 -10.990 8.516 1.00 96.06 158 GLN A C 1
ATOM 1247 O O . GLN A 1 158 ? -5.253 -11.853 7.636 1.00 96.06 158 GLN A O 1
ATOM 1252 N N . LEU A 1 159 ? -5.932 -9.827 8.300 1.00 96.56 159 LEU A N 1
ATOM 1253 C CA . LEU A 1 159 ? -6.477 -9.459 6.989 1.00 96.56 159 LEU A CA 1
ATOM 1254 C C . LEU A 1 159 ? -5.376 -9.168 5.971 1.00 96.56 159 LEU A C 1
ATOM 1256 O O . LEU A 1 159 ? -5.501 -9.582 4.818 1.00 96.56 159 LEU A O 1
ATOM 1260 N N . ILE A 1 160 ? -4.315 -8.477 6.390 1.00 96.31 160 ILE A N 1
ATOM 1261 C CA . ILE A 1 160 ? -3.146 -8.205 5.551 1.00 96.31 160 ILE A CA 1
ATOM 1262 C C . ILE A 1 160 ? -2.486 -9.526 5.157 1.00 96.31 160 ILE A C 1
ATOM 1264 O O . ILE A 1 160 ? -2.258 -9.743 3.970 1.00 96.31 160 ILE A O 1
ATOM 1268 N N . GLN A 1 161 ? -2.287 -10.449 6.101 1.00 96.75 161 GLN A N 1
ATOM 1269 C CA . GLN A 1 161 ? -1.716 -11.763 5.811 1.00 96.75 161 GLN A CA 1
ATOM 1270 C C . GLN A 1 161 ? -2.558 -12.528 4.786 1.00 96.75 161 GLN A C 1
ATOM 1272 O O . GLN A 1 161 ? -2.026 -13.001 3.789 1.00 96.75 161 GLN A O 1
ATOM 1277 N N . LYS A 1 162 ? -3.892 -12.552 4.939 1.00 97.38 162 LYS A N 1
ATOM 1278 C CA . LYS A 1 162 ? -4.789 -13.171 3.944 1.00 97.38 162 LYS A CA 1
ATOM 1279 C C . LYS A 1 162 ? -4.613 -12.588 2.543 1.00 97.38 162 LYS A C 1
ATOM 1281 O O . LYS A 1 162 ? -4.707 -13.329 1.567 1.00 97.38 162 LYS A O 1
ATOM 1286 N N . LEU A 1 163 ? -4.406 -11.276 2.433 1.00 97.19 163 LEU A N 1
ATOM 1287 C CA . LEU A 1 163 ? -4.162 -10.613 1.151 1.00 97.19 163 LEU A CA 1
ATOM 1288 C C . LEU A 1 163 ? -2.802 -10.993 0.575 1.00 97.19 163 LEU A C 1
ATOM 1290 O O . LEU A 1 163 ? -2.725 -11.316 -0.608 1.00 97.19 163 LEU A O 1
ATOM 1294 N N . VAL A 1 164 ? -1.756 -10.969 1.392 1.00 95.62 164 VAL A N 1
ATOM 1295 C CA . VAL A 1 164 ? -0.390 -11.335 0.998 1.00 95.62 164 VAL A CA 1
ATOM 1296 C C . VAL A 1 164 ? -0.327 -12.790 0.530 1.00 95.62 164 VAL A C 1
ATOM 1298 O O . VAL A 1 164 ? 0.210 -13.055 -0.539 1.00 95.62 164 VAL A O 1
ATOM 1301 N N . ASP A 1 165 ? -0.983 -13.708 1.241 1.00 96.62 165 ASP A N 1
ATOM 1302 C CA . ASP A 1 165 ? -1.054 -15.133 0.888 1.00 96.62 165 ASP A CA 1
ATOM 1303 C C . ASP A 1 165 ? -1.842 -15.400 -0.408 1.00 96.62 165 ASP A C 1
ATOM 1305 O O . ASP A 1 165 ? -1.794 -16.495 -0.967 1.00 96.62 165 ASP A O 1
ATOM 1309 N N . ASN A 1 166 ? -2.605 -14.413 -0.886 1.00 96.88 166 ASN A N 1
ATOM 1310 C CA . ASN A 1 166 ? -3.445 -14.517 -2.073 1.00 96.88 166 ASN A CA 1
ATOM 1311 C C . ASN A 1 166 ? -3.201 -13.315 -3.002 1.00 96.88 166 ASN A C 1
ATOM 1313 O O . ASN A 1 166 ? -4.075 -12.446 -3.106 1.00 96.88 166 ASN A O 1
ATOM 1317 N N . PRO A 1 167 ? -2.043 -13.230 -3.681 1.00 95.50 167 PRO A N 1
ATOM 1318 C CA . PRO A 1 167 ? -1.735 -12.106 -4.556 1.00 95.50 167 PRO A CA 1
ATOM 1319 C C . PRO A 1 167 ? -2.649 -12.074 -5.800 1.00 95.50 167 PRO A C 1
ATOM 1321 O O . PRO A 1 167 ? -3.155 -13.112 -6.240 1.00 95.50 167 PRO A O 1
ATOM 1324 N N . PRO A 1 168 ? -2.895 -10.883 -6.373 1.00 95.12 168 PRO A N 1
ATOM 1325 C CA . PRO A 1 168 ? -3.647 -10.723 -7.618 1.00 95.12 168 PRO A CA 1
ATOM 1326 C C . PRO A 1 168 ? -2.839 -11.177 -8.844 1.00 95.12 168 PRO A C 1
ATOM 1328 O O . PRO A 1 168 ? -1.620 -11.349 -8.782 1.00 95.12 168 PRO A O 1
ATOM 1331 N N . VAL A 1 169 ? -3.512 -11.321 -9.989 1.00 93.25 169 VAL A N 1
ATOM 1332 C CA . VAL A 1 169 ? -2.850 -11.612 -11.270 1.00 93.25 169 VAL A CA 1
ATOM 1333 C C . VAL A 1 169 ? -2.376 -10.299 -11.894 1.00 93.25 169 VAL A C 1
ATOM 1335 O O . VAL A 1 169 ? -3.177 -9.393 -12.098 1.00 93.25 169 VAL A O 1
ATOM 1338 N N . VAL A 1 170 ? -1.083 -10.174 -12.198 1.00 92.12 170 VAL A N 1
ATOM 1339 C CA . VAL A 1 170 ? -0.493 -8.901 -12.667 1.00 92.12 170 VAL A CA 1
ATOM 1340 C C . VAL A 1 170 ? -0.362 -8.819 -14.188 1.00 92.12 170 VAL A C 1
ATOM 1342 O O . VAL A 1 170 ? -0.524 -7.744 -14.760 1.00 92.12 170 VAL A O 1
ATOM 1345 N N . THR A 1 171 ? -0.079 -9.935 -14.858 1.00 87.69 171 THR A N 1
ATOM 1346 C CA . THR A 1 171 ? 0.132 -9.989 -16.311 1.00 87.69 171 THR A CA 1
ATOM 1347 C C . THR A 1 171 ? -0.994 -10.726 -17.014 1.00 87.69 171 THR A C 1
ATOM 1349 O O . THR A 1 171 ? -1.678 -11.562 -16.430 1.00 87.69 171 THR A O 1
ATOM 1352 N N . GLY A 1 172 ? -1.196 -10.404 -18.293 1.00 85.38 172 GLY A N 1
ATOM 1353 C CA . GLY A 1 172 ? -2.170 -11.101 -19.132 1.00 85.38 172 GLY A CA 1
ATOM 1354 C C . GLY A 1 172 ? -3.629 -10.906 -18.718 1.00 85.38 172 GLY A C 1
ATOM 1355 O O . GLY A 1 172 ? -4.479 -11.644 -19.200 1.00 85.38 172 GLY A O 1
ATOM 1356 N N . GLU A 1 173 ? -3.940 -9.912 -17.878 1.00 89.19 173 GLU A N 1
ATOM 1357 C CA . GLU A 1 173 ? -5.313 -9.640 -17.438 1.00 89.19 173 GLU A CA 1
ATOM 1358 C C . GLU A 1 173 ? -6.255 -9.437 -18.633 1.00 89.19 173 GLU A C 1
ATOM 1360 O O . GLU A 1 173 ? -7.330 -10.018 -18.673 1.00 89.19 173 GLU A O 1
ATOM 1365 N N . MET A 1 174 ? -5.830 -8.686 -19.654 1.00 86.12 174 MET A N 1
ATOM 1366 C CA . MET A 1 174 ? -6.644 -8.415 -20.847 1.00 86.12 174 MET A CA 1
ATOM 1367 C C . MET A 1 174 ? -6.794 -9.614 -21.794 1.00 86.12 174 MET A C 1
ATOM 1369 O O . MET A 1 174 ? -7.630 -9.573 -22.695 1.00 86.12 174 MET A O 1
ATOM 1373 N N . ASN A 1 175 ? -6.012 -10.680 -21.603 1.00 88.69 175 ASN A N 1
ATOM 1374 C CA . ASN A 1 175 ? -6.077 -11.869 -22.454 1.00 88.69 175 ASN A CA 1
ATOM 1375 C C . ASN A 1 175 ? -7.254 -12.779 -22.081 1.00 88.69 175 ASN A C 1
ATOM 1377 O O . ASN A 1 175 ? -7.631 -13.645 -22.869 1.00 88.69 175 ASN A O 1
ATOM 1381 N N . ASP A 1 176 ? -7.826 -12.597 -20.888 1.00 88.62 176 ASP A N 1
ATOM 1382 C CA . ASP A 1 176 ? -8.878 -13.450 -20.357 1.00 88.62 176 ASP A CA 1
ATOM 1383 C C . ASP A 1 176 ? -9.893 -12.655 -19.519 1.00 88.62 176 ASP A C 1
ATOM 1385 O O . ASP A 1 176 ? -9.585 -12.093 -18.468 1.00 88.62 176 ASP A O 1
ATOM 1389 N N . ILE A 1 177 ? -11.155 -12.681 -19.955 1.00 89.62 177 ILE A N 1
ATOM 1390 C CA . ILE A 1 177 ? -12.274 -12.019 -19.270 1.00 89.62 177 ILE A CA 1
ATOM 1391 C C . ILE A 1 177 ? -12.433 -12.535 -17.832 1.00 89.62 177 ILE A C 1
ATOM 1393 O O . ILE A 1 177 ? -12.804 -11.761 -16.944 1.00 89.62 177 ILE A O 1
ATOM 1397 N N . PHE A 1 178 ? -12.151 -13.818 -17.574 1.00 90.62 178 PHE A N 1
ATOM 1398 C CA . PHE A 1 178 ? -12.230 -14.358 -16.217 1.00 90.62 178 PHE A CA 1
ATOM 1399 C C . PHE A 1 178 ? -11.177 -13.725 -15.305 1.00 90.62 178 PHE A C 1
ATOM 1401 O O . PHE A 1 178 ? -11.508 -13.346 -14.180 1.00 90.62 178 PHE A O 1
ATOM 1408 N N . THR A 1 179 ? -9.958 -13.522 -15.802 1.00 91.69 179 THR A N 1
ATOM 1409 C CA . THR A 1 179 ? -8.884 -12.832 -15.079 1.00 91.69 179 THR A CA 1
ATOM 1410 C C . THR A 1 179 ? -9.241 -11.372 -14.784 1.00 91.69 179 THR A C 1
ATOM 1412 O O . THR A 1 179 ? -9.086 -10.934 -13.642 1.00 91.69 179 THR A O 1
ATOM 1415 N N . ILE A 1 180 ? -9.828 -10.637 -15.742 1.00 92.12 180 ILE A N 1
ATOM 1416 C CA . ILE A 1 180 ? -10.353 -9.274 -15.501 1.00 92.12 180 ILE A CA 1
ATOM 1417 C C . ILE A 1 180 ? -11.362 -9.280 -14.346 1.00 92.12 180 ILE A C 1
ATOM 1419 O O . ILE A 1 180 ? -11.289 -8.454 -13.430 1.00 92.12 180 ILE A O 1
ATOM 1423 N N . LEU A 1 181 ? -12.322 -10.210 -14.373 1.00 90.44 181 LEU A N 1
ATOM 1424 C CA . LEU A 1 181 ? -13.358 -10.302 -13.348 1.00 90.44 181 LEU A CA 1
ATOM 1425 C C . LEU A 1 181 ? -12.765 -10.670 -11.981 1.00 90.44 181 LEU A C 1
ATOM 1427 O O . LEU A 1 181 ? -13.143 -10.078 -10.965 1.00 90.44 181 LEU A O 1
ATOM 1431 N N . GLN A 1 182 ? -11.816 -11.607 -11.955 1.00 92.69 182 GLN A N 1
ATOM 1432 C CA . GLN A 1 182 ? -11.115 -12.033 -10.748 1.00 92.69 182 GLN A CA 1
ATOM 1433 C C . GLN A 1 182 ? -10.354 -10.871 -10.110 1.00 92.69 182 GLN A C 1
ATOM 1435 O O . GLN A 1 182 ? -10.508 -10.633 -8.911 1.00 92.69 182 GLN A O 1
ATOM 1440 N N . ASN A 1 183 ? -9.594 -10.119 -10.904 1.00 94.50 183 ASN A N 1
ATOM 1441 C CA . ASN A 1 183 ? -8.861 -8.947 -10.443 1.00 94.50 183 ASN A CA 1
ATOM 1442 C C . ASN A 1 183 ? -9.799 -7.832 -9.979 1.00 94.50 183 ASN A C 1
ATOM 1444 O O . ASN A 1 183 ? -9.570 -7.236 -8.931 1.00 94.50 183 ASN A O 1
ATOM 1448 N N . THR A 1 184 ? -10.898 -7.585 -10.696 1.00 92.44 184 THR A N 1
ATOM 1449 C CA . THR A 1 184 ? -11.886 -6.550 -10.341 1.00 92.44 184 THR A CA 1
ATOM 1450 C C . THR A 1 184 ? -12.600 -6.838 -9.018 1.00 92.44 184 THR A C 1
ATOM 1452 O O . THR A 1 184 ? -13.031 -5.904 -8.336 1.00 92.44 184 THR A O 1
ATOM 1455 N N . ALA A 1 185 ? -12.728 -8.114 -8.645 1.00 93.75 185 ALA A N 1
ATOM 1456 C CA . ALA A 1 185 ? -13.348 -8.563 -7.401 1.00 93.75 185 ALA A CA 1
ATOM 1457 C C . ALA A 1 185 ? -12.334 -9.029 -6.337 1.00 93.75 185 ALA A C 1
ATOM 1459 O O . ALA A 1 185 ? -12.756 -9.535 -5.294 1.00 93.75 185 ALA A O 1
ATOM 1460 N N . HIS A 1 186 ? -11.026 -8.851 -6.565 1.00 96.19 186 HIS A N 1
ATOM 1461 C CA . HIS A 1 186 ? -9.949 -9.459 -5.776 1.00 96.19 186 HIS A CA 1
ATOM 1462 C C . HIS A 1 186 ? -10.116 -9.273 -4.266 1.00 96.19 186 HIS A C 1
ATOM 1464 O O . HIS A 1 186 ? -10.313 -10.244 -3.536 1.00 96.19 186 HIS A O 1
ATOM 1470 N N . PHE A 1 187 ? -10.157 -8.027 -3.789 1.00 96.06 187 PHE A N 1
ATOM 1471 C CA . PHE A 1 187 ? -10.278 -7.746 -2.356 1.00 96.06 187 PHE A CA 1
ATOM 1472 C C . PHE A 1 187 ? -11.594 -8.271 -1.760 1.00 96.06 187 PHE A C 1
ATOM 1474 O O . PHE A 1 187 ? -11.611 -8.795 -0.648 1.00 96.06 187 PHE A O 1
ATOM 1481 N N . PHE A 1 188 ? -12.702 -8.192 -2.505 1.00 95.12 188 PHE A N 1
ATOM 1482 C CA . PHE A 1 188 ? -13.983 -8.739 -2.044 1.00 95.12 188 PHE A CA 1
ATOM 1483 C C . PHE A 1 188 ? -13.944 -10.260 -1.908 1.00 95.12 188 PHE A C 1
ATOM 1485 O O . PHE A 1 188 ? -14.557 -10.791 -0.987 1.00 95.12 188 PHE A O 1
ATOM 1492 N N . ARG A 1 189 ? -13.233 -10.952 -2.801 1.00 96.00 189 ARG A N 1
ATOM 1493 C CA . ARG A 1 189 ? -13.092 -12.409 -2.778 1.00 96.00 189 ARG A CA 1
ATOM 1494 C C . ARG A 1 189 ? -12.208 -12.881 -1.626 1.00 96.00 189 ARG A C 1
ATOM 1496 O O . ARG A 1 189 ? -12.542 -13.881 -1.003 1.00 96.00 189 ARG A O 1
ATOM 1503 N N . ILE A 1 190 ? -11.112 -12.172 -1.345 1.00 97.50 190 ILE A N 1
ATOM 1504 C CA . ILE A 1 190 ? -10.131 -12.600 -0.338 1.00 97.50 190 ILE A CA 1
ATOM 1505 C C . ILE A 1 190 ? -10.562 -12.236 1.081 1.00 97.50 190 ILE A C 1
ATOM 1507 O O . ILE A 1 190 ? -10.609 -13.100 1.954 1.00 97.50 190 ILE A O 1
ATOM 1511 N N . ILE A 1 191 ? -10.901 -10.968 1.324 1.00 96.94 191 ILE A N 1
ATOM 1512 C CA . ILE A 1 191 ? -11.233 -10.499 2.676 1.00 96.94 191 ILE A CA 1
ATOM 1513 C C . ILE A 1 191 ? -12.732 -10.312 2.894 1.00 96.94 191 ILE A C 1
ATOM 1515 O O . ILE A 1 191 ? -13.152 -10.116 4.026 1.00 96.94 191 ILE A O 1
ATOM 1519 N N . GLY A 1 192 ? -13.575 -10.431 1.869 1.00 96.50 192 GLY A N 1
ATOM 1520 C CA . GLY A 1 192 ? -15.026 -10.410 2.046 1.00 96.50 192 GLY A CA 1
ATOM 1521 C C . GLY A 1 192 ? -15.623 -9.011 2.228 1.00 96.50 192 GLY A C 1
ATOM 1522 O O . GLY A 1 192 ? -14.990 -8.060 2.685 1.00 96.50 192 GLY A O 1
ATOM 1523 N N . LYS A 1 193 ? -16.915 -8.886 1.904 1.00 95.38 193 LYS A N 1
ATOM 1524 C CA . LYS A 1 193 ? -17.653 -7.609 1.938 1.00 95.38 193 LYS A CA 1
ATOM 1525 C C . LYS A 1 193 ? -17.618 -6.917 3.305 1.00 95.38 193 LYS A C 1
ATOM 1527 O O . LYS A 1 193 ? -17.463 -5.701 3.341 1.00 95.38 193 LYS A O 1
ATOM 1532 N N . LYS A 1 194 ? -17.764 -7.665 4.408 1.00 95.12 194 LYS A N 1
ATOM 1533 C CA . LYS A 1 194 ? -17.759 -7.098 5.771 1.00 95.12 194 LYS A CA 1
ATOM 1534 C C . LYS A 1 194 ? -16.470 -6.313 6.021 1.00 95.12 194 LYS A C 1
ATOM 1536 O O . LYS A 1 194 ? -16.533 -5.148 6.396 1.00 95.12 194 LYS A O 1
ATOM 1541 N N . ASN A 1 195 ? -15.327 -6.924 5.731 1.00 95.88 195 ASN A N 1
ATOM 1542 C CA . ASN A 1 195 ? -14.022 -6.335 6.010 1.00 95.88 195 ASN A CA 1
ATOM 1543 C C . ASN A 1 195 ? -13.742 -5.144 5.080 1.00 95.88 195 ASN A C 1
ATOM 1545 O O . ASN A 1 195 ? -13.200 -4.140 5.523 1.00 95.88 195 ASN A O 1
ATOM 1549 N N . ILE A 1 196 ? -14.219 -5.182 3.829 1.00 94.38 196 ILE A N 1
ATOM 1550 C CA . ILE A 1 196 ? -14.154 -4.022 2.922 1.00 94.38 196 ILE A CA 1
ATOM 1551 C C . ILE A 1 196 ? -14.931 -2.820 3.464 1.00 94.38 196 ILE A C 1
ATOM 1553 O O . ILE A 1 196 ? -14.460 -1.690 3.354 1.00 94.38 196 ILE A O 1
ATOM 1557 N N . VAL A 1 197 ? -16.117 -3.042 4.036 1.00 93.94 197 VAL A N 1
ATOM 1558 C CA . VAL A 1 197 ? -16.922 -1.962 4.630 1.00 93.94 197 VAL A CA 1
ATOM 1559 C C . VAL A 1 197 ? -16.217 -1.367 5.851 1.00 93.94 197 VAL A C 1
ATOM 1561 O O . VAL A 1 197 ? -16.203 -0.147 5.989 1.00 93.94 197 VAL A O 1
ATOM 1564 N N . ILE A 1 198 ? -15.591 -2.205 6.682 1.00 95.12 198 ILE A N 1
ATOM 1565 C CA . ILE A 1 198 ? -14.810 -1.772 7.852 1.00 95.12 198 ILE A CA 1
ATOM 1566 C C . ILE A 1 198 ? -13.616 -0.922 7.415 1.00 95.12 198 ILE A C 1
ATOM 1568 O O . ILE A 1 198 ? -13.489 0.220 7.846 1.00 95.12 198 ILE A O 1
ATOM 1572 N N . LEU A 1 199 ? -12.786 -1.444 6.506 1.00 93.69 199 LEU A N 1
ATOM 1573 C CA . LEU A 1 199 ? -11.604 -0.743 6.000 1.00 93.69 199 LEU A CA 1
ATOM 1574 C C . LEU A 1 199 ? -11.976 0.584 5.342 1.00 93.69 199 LEU A C 1
ATOM 1576 O O . LEU A 1 199 ? -11.326 1.593 5.587 1.00 93.69 199 LEU A O 1
ATOM 1580 N N . LYS A 1 200 ? -13.057 0.611 4.552 1.00 92.06 200 LYS A N 1
ATOM 1581 C CA . LYS A 1 200 ? -13.569 1.862 3.986 1.00 92.06 200 LYS A CA 1
ATOM 1582 C C . LYS A 1 200 ? -13.949 2.852 5.092 1.00 92.06 200 LYS A C 1
ATOM 1584 O O . LYS A 1 200 ? -13.566 4.009 5.013 1.00 92.06 200 LYS A O 1
ATOM 1589 N N . GLY A 1 201 ? -14.675 2.395 6.112 1.00 92.56 201 GLY A N 1
ATOM 1590 C CA . GLY A 1 201 ? -15.068 3.240 7.237 1.00 92.56 201 GLY A CA 1
ATOM 1591 C C . GLY A 1 201 ? -13.877 3.841 7.980 1.00 92.56 201 GLY A C 1
ATOM 1592 O O . GLY A 1 201 ? -13.942 5.001 8.363 1.00 92.56 201 GLY A O 1
ATOM 1593 N N . ILE A 1 202 ? -12.788 3.086 8.136 1.00 92.81 202 ILE A N 1
ATOM 1594 C CA . ILE A 1 202 ? -11.549 3.572 8.759 1.00 92.81 202 ILE A CA 1
ATOM 1595 C C . ILE A 1 202 ? -10.861 4.606 7.873 1.00 92.81 202 ILE A C 1
ATOM 1597 O O . ILE A 1 202 ? -10.556 5.694 8.347 1.00 92.81 202 ILE A O 1
ATOM 1601 N N . LEU A 1 203 ? -10.676 4.311 6.584 1.00 90.62 203 LEU A N 1
ATOM 1602 C CA . LEU A 1 203 ? -10.058 5.245 5.634 1.00 90.62 203 LEU A CA 1
ATOM 1603 C C . LEU A 1 203 ? -10.836 6.564 5.528 1.00 90.62 203 LEU A C 1
ATOM 1605 O O . LEU A 1 203 ? -10.241 7.630 5.402 1.00 90.62 203 LEU A O 1
ATOM 1609 N N . ASP A 1 204 ? -12.166 6.508 5.618 1.00 90.12 204 ASP A N 1
ATOM 1610 C CA . ASP A 1 204 ? -13.009 7.701 5.574 1.00 90.12 204 ASP A CA 1
ATOM 1611 C C . ASP A 1 204 ? -12.858 8.579 6.837 1.00 90.12 204 ASP A C 1
ATOM 1613 O O . ASP A 1 204 ? -13.045 9.793 6.740 1.00 90.12 204 ASP A O 1
ATOM 1617 N N . GLN A 1 205 ? -12.510 7.995 7.993 1.00 92.00 205 GLN A N 1
ATOM 1618 C CA . GLN A 1 205 ? -12.462 8.678 9.298 1.00 92.00 205 GLN A CA 1
ATOM 1619 C C . GLN A 1 205 ? -11.043 9.040 9.769 1.00 92.00 205 GLN A C 1
ATOM 1621 O O . GLN A 1 205 ? -10.863 10.070 10.411 1.00 92.00 205 GLN A O 1
ATOM 1626 N N . GLU A 1 206 ? -10.024 8.246 9.437 1.00 92.12 206 GLU A N 1
ATOM 1627 C CA . GLU A 1 206 ? -8.640 8.416 9.923 1.00 92.12 206 GLU A CA 1
ATOM 1628 C C . GLU A 1 206 ? -7.713 9.059 8.879 1.00 92.12 206 GLU A C 1
ATOM 1630 O O . GLU A 1 206 ? -6.507 8.824 8.860 1.00 92.12 206 GLU A O 1
ATOM 1635 N N . LYS A 1 207 ? -8.251 9.910 7.999 1.00 88.50 207 LYS A N 1
ATOM 1636 C CA . LYS A 1 207 ? -7.479 10.558 6.920 1.00 88.50 207 LYS A CA 1
ATOM 1637 C C . LYS A 1 207 ? -6.249 11.318 7.421 1.00 88.50 207 LYS A C 1
ATOM 1639 O O . LYS A 1 207 ? -5.217 11.327 6.765 1.00 88.50 207 LYS A O 1
ATOM 1644 N N . ALA A 1 208 ? -6.357 11.944 8.593 1.00 88.06 208 ALA A N 1
ATOM 1645 C CA . ALA A 1 208 ? -5.295 12.773 9.157 1.00 88.06 208 ALA A CA 1
ATOM 1646 C C . ALA A 1 208 ? -4.054 11.975 9.596 1.00 88.06 208 ALA A C 1
ATOM 1648 O O . ALA A 1 208 ? -2.957 12.538 9.645 1.00 88.06 208 ALA A O 1
ATOM 1649 N N . THR A 1 209 ? -4.224 10.703 9.956 1.00 90.50 209 THR A N 1
ATOM 1650 C CA . THR A 1 209 ? -3.152 9.817 10.437 1.00 90.50 209 THR A CA 1
ATOM 1651 C C . THR A 1 209 ? -2.749 8.789 9.389 1.00 90.50 209 THR A C 1
ATOM 1653 O O . THR A 1 209 ? -1.600 8.359 9.389 1.00 90.50 209 THR A O 1
ATOM 1656 N N . PHE A 1 210 ? -3.649 8.468 8.456 1.00 88.69 210 PHE A N 1
ATOM 1657 C CA . PHE A 1 210 ? -3.455 7.458 7.420 1.00 88.69 210 PHE A CA 1
ATOM 1658 C C . PHE A 1 210 ? -2.127 7.593 6.670 1.00 88.69 210 PHE A C 1
ATOM 1660 O O . PHE A 1 210 ? -1.417 6.605 6.509 1.00 88.69 210 PHE A O 1
ATOM 1667 N N . GLU A 1 211 ? -1.779 8.808 6.245 1.00 93.25 211 GLU A N 1
ATOM 1668 C CA . GLU A 1 211 ? -0.547 9.068 5.500 1.00 93.25 211 GLU A CA 1
ATOM 1669 C C . GLU A 1 211 ? 0.711 8.672 6.289 1.00 93.25 211 GLU A C 1
ATOM 1671 O O . GLU A 1 211 ? 1.548 7.926 5.784 1.00 93.25 211 GLU A O 1
ATOM 1676 N N . ALA A 1 212 ? 0.816 9.120 7.542 1.00 92.31 212 ALA A N 1
ATOM 1677 C CA . ALA A 1 212 ? 1.956 8.813 8.400 1.00 92.31 212 ALA A CA 1
ATOM 1678 C C . ALA A 1 212 ? 2.005 7.320 8.757 1.00 92.31 212 ALA A C 1
ATOM 1680 O O . ALA A 1 212 ? 3.051 6.688 8.633 1.00 92.31 212 ALA A O 1
ATOM 1681 N N . THR A 1 213 ? 0.861 6.727 9.112 1.00 91.56 213 THR A N 1
ATOM 1682 C CA . THR A 1 213 ? 0.776 5.298 9.439 1.00 91.56 213 THR A CA 1
ATOM 1683 C C . THR A 1 213 ? 1.183 4.420 8.257 1.00 91.56 213 THR A C 1
ATOM 1685 O O . THR A 1 213 ? 1.891 3.433 8.443 1.00 91.56 213 THR A O 1
ATOM 1688 N N . LEU A 1 214 ? 0.773 4.769 7.033 1.00 92.56 214 LEU A N 1
ATOM 1689 C CA . LEU A 1 214 ? 1.157 4.015 5.841 1.00 92.56 214 LEU A CA 1
ATOM 1690 C C . LEU A 1 214 ? 2.650 4.171 5.525 1.00 92.56 214 LEU A C 1
ATOM 1692 O O . LEU A 1 214 ? 3.274 3.202 5.097 1.00 92.56 214 LEU A O 1
ATOM 1696 N N . ALA A 1 215 ? 3.232 5.344 5.783 1.00 94.12 215 ALA A N 1
ATOM 1697 C CA . ALA A 1 215 ? 4.668 5.552 5.651 1.00 94.12 215 ALA A CA 1
ATOM 1698 C C . ALA A 1 215 ? 5.469 4.668 6.610 1.00 94.12 215 ALA A C 1
ATOM 1700 O O . ALA A 1 215 ? 6.394 3.982 6.175 1.00 94.12 215 ALA A O 1
ATOM 1701 N N . ASP A 1 216 ? 5.090 4.624 7.887 1.00 93.38 216 ASP A N 1
ATOM 1702 C CA . ASP A 1 216 ? 5.748 3.762 8.871 1.00 93.38 216 ASP A CA 1
ATOM 1703 C C . ASP A 1 216 ? 5.567 2.281 8.545 1.00 93.38 216 ASP A C 1
ATOM 1705 O O . ASP A 1 216 ? 6.536 1.521 8.586 1.00 93.38 216 ASP A O 1
ATOM 1709 N N . PHE A 1 217 ? 4.360 1.884 8.133 1.00 93.25 217 PHE A N 1
ATOM 1710 C CA . PHE A 1 217 ? 4.090 0.514 7.709 1.00 93.25 217 PHE A CA 1
ATOM 1711 C C . PHE A 1 217 ? 4.944 0.121 6.499 1.00 93.25 217 PHE A C 1
ATOM 1713 O O . PHE A 1 217 ? 5.539 -0.953 6.497 1.00 93.25 217 PHE A O 1
ATOM 1720 N N . TYR A 1 218 ? 5.066 0.994 5.492 1.00 94.62 218 TYR A N 1
ATOM 1721 C CA . TYR A 1 218 ? 5.930 0.750 4.337 1.00 94.62 218 TYR A CA 1
ATOM 1722 C C . TYR A 1 218 ? 7.394 0.592 4.755 1.00 94.62 218 TYR A C 1
ATOM 1724 O O . TYR A 1 218 ? 8.056 -0.346 4.322 1.00 94.62 218 TYR A O 1
ATOM 1732 N N . GLN A 1 219 ? 7.903 1.450 5.640 1.00 93.00 219 GLN A N 1
ATOM 1733 C CA . GLN A 1 219 ? 9.282 1.338 6.123 1.00 93.00 219 GLN A CA 1
ATOM 1734 C C . GLN A 1 219 ? 9.532 0.029 6.882 1.00 93.00 219 GLN A C 1
ATOM 1736 O O . GLN A 1 219 ? 10.597 -0.567 6.726 1.00 93.00 219 GLN A O 1
ATOM 1741 N N . LEU A 1 220 ? 8.555 -0.454 7.656 1.00 92.81 220 LEU A N 1
ATOM 1742 C CA . LEU A 1 220 ? 8.654 -1.749 8.331 1.00 92.81 220 LEU A CA 1
ATOM 1743 C C . LEU A 1 220 ? 8.707 -2.937 7.369 1.00 92.81 220 LEU A C 1
ATOM 1745 O O . LEU A 1 220 ? 9.268 -3.966 7.735 1.00 92.81 220 LEU A O 1
ATOM 1749 N N . THR A 1 221 ? 8.202 -2.812 6.137 1.00 92.62 221 THR A N 1
ATOM 1750 C CA . THR A 1 221 ? 8.327 -3.902 5.154 1.00 92.62 221 THR A CA 1
ATOM 1751 C C . THR A 1 221 ? 9.778 -4.219 4.787 1.00 92.62 221 THR A C 1
ATOM 1753 O O . THR A 1 221 ? 10.064 -5.352 4.421 1.00 92.62 221 THR A O 1
ATOM 1756 N N . ASN A 1 222 ? 10.708 -3.275 4.984 1.00 90.81 222 ASN A N 1
ATOM 1757 C CA . ASN A 1 222 ? 12.144 -3.507 4.799 1.00 90.81 222 ASN A CA 1
ATOM 1758 C C . ASN A 1 222 ? 12.779 -4.325 5.945 1.00 90.81 222 ASN A C 1
ATOM 1760 O O . ASN A 1 222 ? 13.930 -4.733 5.831 1.00 90.81 222 ASN A O 1
ATOM 1764 N N . ASN A 1 223 ? 12.050 -4.558 7.044 1.00 91.62 223 ASN A N 1
ATOM 1765 C CA . ASN A 1 223 ? 12.490 -5.323 8.212 1.00 91.62 223 ASN A CA 1
ATOM 1766 C C . ASN A 1 223 ? 11.506 -6.482 8.479 1.00 91.62 223 ASN A C 1
ATOM 1768 O O . ASN A 1 223 ? 10.655 -6.383 9.369 1.00 91.62 223 ASN A O 1
ATOM 1772 N N . PRO A 1 224 ? 11.583 -7.590 7.718 1.00 90.25 224 PRO A N 1
ATOM 1773 C CA . PRO A 1 224 ? 10.605 -8.678 7.799 1.00 90.25 224 PRO A CA 1
ATOM 1774 C C . PRO A 1 224 ? 10.576 -9.376 9.166 1.00 90.25 224 PRO A C 1
ATOM 1776 O O . PRO A 1 224 ? 9.514 -9.823 9.596 1.00 90.25 224 PRO A O 1
ATOM 1779 N N . GLU A 1 225 ? 11.709 -9.439 9.870 1.00 90.81 225 GLU A 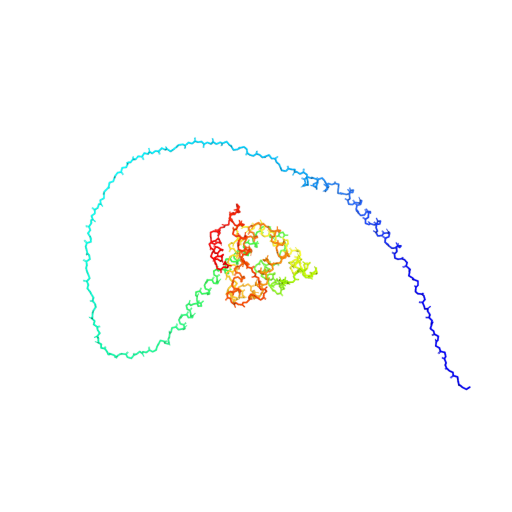N 1
ATOM 1780 C CA . GLU A 1 225 ? 11.793 -9.998 11.229 1.00 90.81 225 GLU A CA 1
ATOM 1781 C C . GLU A 1 225 ? 10.956 -9.173 12.215 1.00 90.81 225 GLU A C 1
ATOM 1783 O O . GLU A 1 225 ? 10.084 -9.717 12.889 1.00 90.81 225 GLU A O 1
ATOM 1788 N N . CYS A 1 226 ? 11.110 -7.846 12.185 1.00 91.50 226 CYS A N 1
ATOM 1789 C CA . CYS A 1 226 ? 10.321 -6.909 12.986 1.00 91.50 226 CYS A CA 1
ATOM 1790 C C . CYS A 1 226 ? 8.810 -7.078 12.754 1.00 91.50 226 CYS A C 1
ATOM 1792 O O . CYS A 1 226 ? 8.022 -7.177 13.694 1.00 91.50 226 CYS A O 1
ATOM 1794 N N . MET A 1 227 ? 8.390 -7.159 11.488 1.00 91.44 227 MET A N 1
ATOM 1795 C CA . MET A 1 227 ? 6.983 -7.359 11.120 1.00 91.44 227 MET A CA 1
ATOM 1796 C C . MET A 1 227 ? 6.418 -8.681 11.644 1.00 91.44 227 MET A C 1
ATOM 1798 O O . MET A 1 227 ? 5.266 -8.743 12.091 1.00 91.44 227 MET A O 1
ATOM 1802 N N . GLN A 1 228 ? 7.229 -9.736 11.609 1.00 92.81 228 GLN A N 1
ATOM 1803 C CA . GLN A 1 228 ? 6.838 -11.042 12.109 1.00 92.81 228 GLN A CA 1
ATOM 1804 C C . GLN A 1 228 ? 6.730 -11.060 13.637 1.00 92.81 228 GLN A C 1
ATOM 1806 O O . GLN A 1 228 ? 5.789 -11.652 14.163 1.00 92.81 228 GLN A O 1
ATOM 1811 N N . GLU A 1 229 ? 7.658 -10.434 14.350 1.00 92.06 229 GLU A N 1
ATOM 1812 C CA . GLU A 1 229 ? 7.661 -10.411 15.816 1.00 92.06 229 GLU A CA 1
ATOM 1813 C C . GLU A 1 229 ? 6.540 -9.540 16.385 1.00 92.06 229 GLU A C 1
ATOM 1815 O O . GLU A 1 229 ? 5.833 -9.968 17.296 1.00 92.06 229 GLU A O 1
ATOM 1820 N N . GLN A 1 230 ? 6.339 -8.350 15.817 1.00 91.81 230 GLN A N 1
ATOM 1821 C CA . GLN A 1 230 ? 5.415 -7.350 16.357 1.00 91.81 230 GLN A CA 1
ATOM 1822 C C . GLN A 1 230 ? 3.964 -7.593 15.926 1.00 91.81 230 GLN A C 1
ATOM 1824 O O . GLN A 1 230 ? 3.038 -7.425 16.716 1.00 91.81 230 GLN A O 1
ATOM 1829 N N . PHE A 1 231 ? 3.748 -8.023 14.677 1.00 93.25 231 PHE A N 1
ATOM 1830 C CA . PHE A 1 231 ? 2.405 -8.118 14.087 1.00 93.25 231 PHE A CA 1
ATOM 1831 C C . PHE A 1 231 ? 2.050 -9.515 13.575 1.00 93.25 231 PHE A C 1
ATOM 1833 O O . PHE A 1 231 ? 0.953 -9.707 13.046 1.00 93.25 231 PHE A O 1
ATOM 1840 N N . ASN A 1 232 ? 2.950 -10.496 13.716 1.00 93.88 232 ASN A N 1
ATOM 1841 C CA . ASN A 1 232 ? 2.796 -11.832 13.134 1.00 93.88 232 ASN A CA 1
ATOM 1842 C C . ASN A 1 232 ? 2.527 -11.780 11.615 1.00 93.88 232 ASN A C 1
ATOM 1844 O O . ASN A 1 232 ? 1.704 -12.532 11.088 1.00 93.88 232 ASN A O 1
ATOM 1848 N N . LEU A 1 233 ? 3.200 -10.850 10.927 1.00 94.19 233 LEU A N 1
ATOM 1849 C CA . LEU A 1 233 ? 3.083 -10.632 9.489 1.00 94.19 233 LEU A CA 1
ATOM 1850 C C . LEU A 1 233 ? 4.308 -11.159 8.746 1.00 94.19 233 LEU A C 1
ATOM 1852 O O . LEU A 1 233 ? 5.426 -10.694 8.953 1.00 94.19 233 LEU A O 1
ATOM 1856 N N . LYS A 1 234 ? 4.064 -12.055 7.789 1.00 94.75 234 LYS A N 1
ATOM 1857 C CA . LYS A 1 234 ? 5.052 -12.528 6.815 1.00 94.75 234 LYS A CA 1
ATOM 1858 C C . LYS A 1 234 ? 4.727 -11.933 5.466 1.00 94.75 234 LYS A C 1
ATOM 1860 O O . LYS A 1 234 ? 3.934 -12.494 4.709 1.00 94.75 234 LYS A O 1
ATOM 1865 N N . ILE A 1 235 ? 5.345 -10.798 5.173 1.00 93.38 235 ILE A N 1
ATOM 1866 C CA . ILE A 1 235 ? 5.202 -10.135 3.883 1.00 93.38 235 ILE A CA 1
ATOM 1867 C C . ILE A 1 235 ? 6.421 -10.468 3.033 1.00 93.38 235 ILE A C 1
ATOM 1869 O O . ILE A 1 235 ? 7.530 -10.061 3.354 1.00 93.38 235 ILE A O 1
ATOM 1873 N N . SER A 1 236 ? 6.214 -11.227 1.956 1.00 92.56 236 SER A N 1
ATOM 1874 C CA . SER A 1 236 ? 7.272 -11.473 0.978 1.00 92.56 236 SER A CA 1
ATOM 1875 C C . SER A 1 236 ? 7.364 -10.330 -0.027 1.00 92.56 236 SER A C 1
ATOM 1877 O O . SER A 1 236 ? 6.341 -9.782 -0.458 1.00 92.56 236 SER A O 1
ATOM 1879 N N . ASP A 1 237 ? 8.579 -10.040 -0.487 1.00 93.62 237 ASP A N 1
ATOM 1880 C CA . ASP A 1 237 ? 8.806 -9.040 -1.532 1.00 93.62 237 ASP A CA 1
ATOM 1881 C C . ASP A 1 237 ? 8.038 -9.359 -2.816 1.00 93.62 237 ASP A C 1
ATOM 1883 O O . ASP A 1 237 ? 7.565 -8.459 -3.503 1.00 93.62 237 ASP A O 1
ATOM 1887 N N . ASP A 1 238 ? 7.872 -10.647 -3.133 1.00 94.44 238 ASP A N 1
ATOM 1888 C CA . ASP A 1 238 ? 7.071 -11.110 -4.267 1.00 94.44 238 ASP A CA 1
ATOM 1889 C C . ASP A 1 238 ? 5.606 -10.679 -4.169 1.00 94.44 238 ASP A C 1
ATOM 1891 O O . ASP A 1 238 ? 4.978 -10.356 -5.184 1.00 94.44 238 ASP A O 1
ATOM 1895 N N . SER A 1 239 ? 5.051 -10.681 -2.957 1.00 95.19 239 SER A N 1
ATOM 1896 C CA . SER A 1 239 ? 3.667 -10.282 -2.712 1.00 95.19 239 SER A CA 1
ATOM 1897 C C . SER A 1 239 ? 3.518 -8.772 -2.812 1.00 95.19 239 SER A C 1
ATOM 1899 O O . SER A 1 239 ? 2.611 -8.304 -3.501 1.00 95.19 239 SER A O 1
ATOM 1901 N N . LEU A 1 240 ? 4.435 -8.008 -2.204 1.00 95.50 240 LEU A N 1
ATOM 1902 C CA . LEU A 1 240 ? 4.477 -6.546 -2.332 1.00 95.50 240 LEU A CA 1
ATOM 1903 C C . LEU A 1 240 ? 4.592 -6.132 -3.793 1.00 95.50 240 LEU A C 1
ATOM 1905 O O . LEU A 1 240 ? 3.778 -5.351 -4.284 1.00 95.50 240 LEU A O 1
ATOM 1909 N N . TYR A 1 241 ? 5.537 -6.733 -4.511 1.00 97.12 241 TYR A N 1
ATOM 1910 C CA . TYR A 1 241 ? 5.726 -6.517 -5.935 1.00 97.12 241 TYR A CA 1
ATOM 1911 C C . TYR A 1 241 ? 4.466 -6.865 -6.743 1.00 97.12 241 TYR A C 1
ATOM 1913 O O . TYR A 1 241 ? 4.067 -6.107 -7.628 1.00 97.12 241 TYR A O 1
ATOM 1921 N N . SER A 1 242 ? 3.783 -7.967 -6.415 1.00 97.06 242 SER A N 1
ATOM 1922 C CA . SER A 1 242 ? 2.547 -8.350 -7.107 1.00 97.06 242 SER A CA 1
ATOM 1923 C C . SER A 1 242 ? 1.413 -7.349 -6.866 1.00 97.06 242 SER A C 1
ATOM 1925 O O . SER A 1 242 ? 0.696 -6.999 -7.801 1.00 97.06 242 SER A O 1
ATOM 1927 N N . TYR A 1 243 ? 1.260 -6.828 -5.646 1.00 97.50 243 TYR A N 1
ATOM 1928 C CA . TYR A 1 243 ? 0.274 -5.781 -5.361 1.00 97.50 243 TYR A CA 1
ATOM 1929 C C . TYR A 1 243 ? 0.637 -4.438 -6.000 1.00 97.50 243 TYR A C 1
ATOM 1931 O O . TYR A 1 243 ? -0.246 -3.767 -6.535 1.00 97.50 243 TYR A O 1
ATOM 1939 N N . ALA A 1 244 ? 1.917 -4.065 -6.014 1.00 97.62 244 ALA A N 1
ATOM 1940 C CA . ALA A 1 244 ? 2.389 -2.865 -6.694 1.00 97.62 244 ALA A CA 1
ATOM 1941 C C . ALA A 1 244 ? 2.102 -2.931 -8.202 1.00 97.62 244 ALA A C 1
ATOM 1943 O O . ALA A 1 244 ? 1.471 -2.031 -8.760 1.00 97.62 244 ALA A O 1
ATOM 1944 N N . GLY A 1 245 ? 2.456 -4.046 -8.847 1.00 97.12 245 GLY A N 1
ATOM 1945 C CA . GLY A 1 245 ? 2.152 -4.291 -10.255 1.00 97.12 245 GLY A CA 1
ATOM 1946 C C . GLY A 1 245 ? 0.648 -4.338 -10.529 1.00 97.12 245 GLY A C 1
ATOM 1947 O O . GLY A 1 245 ? 0.184 -3.798 -11.528 1.00 97.12 245 GLY A O 1
ATOM 1948 N N . PHE A 1 246 ? -0.145 -4.906 -9.621 1.00 97.19 246 PHE A N 1
ATOM 1949 C CA . PHE A 1 246 ? -1.601 -4.879 -9.722 1.00 97.19 246 PHE A CA 1
ATOM 1950 C C . PHE A 1 246 ? -2.153 -3.453 -9.742 1.00 97.19 246 PHE A C 1
ATOM 1952 O O . PHE A 1 246 ? -2.912 -3.109 -10.649 1.00 97.19 246 PHE A O 1
ATOM 1959 N N . PHE A 1 247 ? -1.763 -2.603 -8.795 1.00 97.38 247 PHE A N 1
ATOM 1960 C CA . PHE A 1 247 ? -2.256 -1.227 -8.743 1.00 97.38 247 PHE A CA 1
ATOM 1961 C C . PHE A 1 247 ? -1.812 -0.389 -9.943 1.00 97.38 247 PHE A C 1
ATOM 1963 O O . PHE A 1 247 ? -2.620 0.370 -10.482 1.00 97.38 247 PHE A O 1
ATOM 1970 N N . LEU A 1 248 ? -0.564 -0.552 -10.384 1.00 96.31 248 LEU A N 1
ATOM 1971 C CA . LEU A 1 248 ? 0.000 0.262 -11.456 1.00 96.31 248 LEU A CA 1
ATOM 1972 C C . LEU A 1 248 ? -0.364 -0.238 -12.852 1.00 96.31 248 LEU A C 1
ATOM 1974 O O . LEU A 1 248 ? -0.579 0.591 -13.733 1.00 96.31 248 LEU A O 1
ATOM 1978 N N . ASN A 1 249 ? -0.480 -1.548 -13.074 1.00 94.38 249 ASN A N 1
ATOM 1979 C CA . ASN A 1 249 ? -0.536 -2.123 -14.422 1.00 94.38 249 ASN A CA 1
ATOM 1980 C C . ASN A 1 249 ? -1.878 -2.781 -14.785 1.00 94.38 249 ASN A C 1
ATOM 1982 O O . ASN A 1 249 ? -2.190 -2.911 -15.965 1.00 94.38 249 ASN A O 1
ATOM 1986 N N . THR A 1 250 ? -2.702 -3.168 -13.806 1.00 95.06 250 THR A N 1
ATOM 1987 C CA . THR A 1 250 ? -3.972 -3.870 -14.086 1.00 95.06 250 THR A CA 1
ATOM 1988 C C . THR A 1 250 ? -5.166 -2.917 -14.122 1.00 95.06 250 THR A C 1
ATOM 1990 O O . THR A 1 250 ? -5.231 -1.931 -13.378 1.00 95.06 250 THR A O 1
ATOM 1993 N N . MET A 1 251 ? -6.165 -3.222 -14.951 1.00 92.75 251 MET A N 1
ATOM 1994 C CA . MET A 1 251 ? -7.462 -2.550 -14.934 1.00 92.75 251 MET A CA 1
ATOM 1995 C C . MET A 1 251 ? -8.154 -2.738 -13.587 1.00 92.75 251 MET A C 1
ATOM 1997 O O . MET A 1 251 ? -8.669 -1.762 -13.039 1.00 92.75 251 MET A O 1
ATOM 2001 N N . GLY A 1 252 ? -8.144 -3.952 -13.023 1.00 93.12 252 GLY A N 1
ATOM 2002 C CA . GLY A 1 252 ? -8.754 -4.226 -11.723 1.00 93.12 252 GLY A CA 1
ATOM 2003 C C . GLY A 1 252 ? -8.196 -3.329 -10.615 1.00 93.12 252 GLY A C 1
ATOM 2004 O O . GLY A 1 252 ? -8.963 -2.654 -9.921 1.00 93.12 252 GLY A O 1
ATOM 2005 N N . GLY A 1 253 ? -6.869 -3.259 -10.487 1.00 95.06 253 GLY A N 1
ATOM 2006 C CA . GLY A 1 253 ? -6.181 -2.446 -9.482 1.00 95.06 253 GLY A CA 1
ATOM 2007 C C . GLY A 1 253 ? -6.405 -0.950 -9.667 1.00 95.06 253 GLY A C 1
ATOM 2008 O O . GLY A 1 253 ? -6.804 -0.267 -8.718 1.00 95.06 253 GLY A O 1
ATOM 2009 N N . ARG A 1 254 ? -6.277 -0.445 -10.899 1.00 94.19 254 ARG A N 1
ATOM 2010 C CA . ARG A 1 254 ? -6.563 0.964 -11.214 1.00 94.19 254 ARG A CA 1
ATOM 2011 C C . ARG A 1 254 ? -8.009 1.333 -10.875 1.00 94.19 254 ARG A C 1
ATOM 2013 O O . ARG A 1 254 ? -8.248 2.345 -10.217 1.00 94.19 254 ARG A O 1
ATOM 2020 N N . LEU A 1 255 ? -8.983 0.495 -11.243 1.00 93.12 255 LEU A N 1
ATOM 2021 C CA . LEU A 1 255 ? -10.400 0.708 -10.916 1.00 93.12 255 LEU A CA 1
ATOM 2022 C C . LEU A 1 255 ? -10.673 0.678 -9.407 1.00 93.12 255 LEU A C 1
ATOM 2024 O O . LEU A 1 255 ? -11.579 1.371 -8.942 1.00 93.12 255 LEU A O 1
ATOM 2028 N N . TYR A 1 256 ? -9.918 -0.097 -8.623 1.00 92.62 256 TYR A N 1
ATOM 2029 C CA . TYR A 1 256 ? -10.008 -0.023 -7.164 1.00 92.62 256 TYR A CA 1
ATOM 2030 C C . TYR A 1 256 ? -9.573 1.338 -6.635 1.00 92.62 256 TYR A C 1
ATOM 2032 O O . TYR A 1 256 ? -10.312 1.922 -5.840 1.00 92.62 256 TYR A O 1
ATOM 2040 N N . LEU A 1 257 ? -8.433 1.850 -7.096 1.00 93.38 257 LEU A N 1
ATOM 2041 C CA . LEU A 1 257 ? -7.919 3.146 -6.658 1.00 93.38 257 LEU A CA 1
ATOM 2042 C C . LEU A 1 257 ? -8.810 4.310 -7.100 1.00 93.38 257 LEU A C 1
ATOM 2044 O O . LEU A 1 257 ? -9.023 5.230 -6.320 1.00 93.38 257 LEU A O 1
ATOM 2048 N N . PHE A 1 258 ? -9.424 4.250 -8.286 1.00 92.25 258 PHE A N 1
ATOM 2049 C CA . PHE A 1 258 ? -10.389 5.272 -8.725 1.00 92.25 258 PHE A CA 1
ATOM 2050 C C . PHE A 1 258 ? -11.658 5.348 -7.866 1.00 92.25 258 PHE A C 1
ATOM 2052 O O . PHE A 1 258 ? -12.354 6.358 -7.887 1.00 92.25 258 PHE A O 1
ATOM 2059 N N . ARG A 1 259 ? -11.974 4.299 -7.098 1.00 91.06 259 ARG A N 1
ATOM 2060 C CA . ARG A 1 259 ? -13.087 4.295 -6.130 1.00 91.06 259 ARG A CA 1
ATOM 2061 C C . ARG A 1 259 ? -12.664 4.752 -4.731 1.00 91.06 259 ARG A C 1
ATOM 2063 O O . ARG A 1 259 ? -13.446 4.608 -3.784 1.00 91.06 259 ARG A O 1
ATOM 2070 N N . ARG A 1 260 ? -11.423 5.200 -4.558 1.00 91.31 260 ARG A N 1
ATOM 2071 C CA . ARG A 1 260 ? -10.903 5.767 -3.312 1.00 91.31 260 ARG A CA 1
ATOM 2072 C C . ARG A 1 260 ? -10.752 7.270 -3.458 1.00 91.31 260 ARG A C 1
ATOM 2074 O O . ARG A 1 260 ? -10.772 7.808 -4.563 1.00 91.31 260 ARG A O 1
ATOM 2081 N N . ASP A 1 261 ? -10.666 7.940 -2.322 1.00 90.38 261 ASP A N 1
ATOM 2082 C CA . ASP A 1 261 ? -10.352 9.356 -2.290 1.00 90.38 261 ASP A CA 1
ATOM 2083 C C . ASP A 1 261 ? -8.948 9.602 -2.868 1.00 90.38 261 ASP A C 1
ATOM 2085 O O . ASP A 1 261 ? -8.089 8.715 -2.907 1.00 90.38 261 ASP A O 1
ATOM 2089 N N . SER A 1 262 ? -8.728 10.820 -3.354 1.00 92.12 262 SER A N 1
ATOM 2090 C CA . SER A 1 262 ? -7.493 11.163 -4.052 1.00 92.12 262 SER A CA 1
ATOM 2091 C C . SER A 1 262 ? -6.248 11.038 -3.166 1.00 92.12 262 SER A C 1
ATOM 2093 O O . SER A 1 262 ? -5.222 10.621 -3.690 1.00 92.12 262 SER A O 1
ATOM 2095 N N . MET A 1 263 ? -6.327 11.308 -1.853 1.00 92.69 263 MET A N 1
ATOM 2096 C CA . MET A 1 263 ? -5.192 11.120 -0.932 1.00 92.69 263 MET A CA 1
ATOM 2097 C C . MET A 1 263 ? -4.769 9.650 -0.902 1.00 92.69 263 MET A C 1
ATOM 2099 O O . MET A 1 263 ? -3.630 9.333 -1.240 1.00 92.69 263 MET A O 1
ATOM 2103 N N . SER A 1 264 ? -5.704 8.742 -0.601 1.00 92.12 264 SER A N 1
ATOM 2104 C CA . SER A 1 264 ? -5.431 7.300 -0.599 1.00 92.12 264 SER A CA 1
ATOM 2105 C C . SER A 1 264 ? -4.867 6.812 -1.934 1.00 92.12 264 SER A C 1
ATOM 2107 O O . SER A 1 264 ? -3.918 6.032 -1.967 1.00 92.12 264 SER A O 1
ATOM 2109 N N . ARG A 1 265 ? -5.426 7.288 -3.054 1.00 94.50 265 ARG A N 1
ATOM 2110 C CA . ARG A 1 265 ? -4.962 6.933 -4.402 1.00 94.50 265 ARG A CA 1
ATOM 2111 C C . ARG A 1 265 ? -3.523 7.386 -4.661 1.00 94.50 265 ARG A C 1
ATOM 2113 O O . ARG A 1 265 ? -2.752 6.600 -5.204 1.00 94.50 265 ARG A O 1
ATOM 2120 N N . MET A 1 266 ? -3.163 8.615 -4.290 1.00 95.75 266 MET A N 1
ATOM 2121 C CA . MET A 1 266 ? -1.807 9.144 -4.482 1.00 95.75 266 MET A CA 1
ATOM 2122 C C . MET A 1 266 ? -0.785 8.368 -3.651 1.00 95.75 266 MET A C 1
ATOM 2124 O O . MET A 1 266 ? 0.213 7.909 -4.199 1.00 95.75 266 MET A O 1
ATOM 2128 N N . ILE A 1 267 ? -1.065 8.143 -2.365 1.00 96.06 267 ILE A N 1
ATOM 2129 C CA . ILE A 1 267 ? -0.118 7.482 -1.456 1.00 96.06 267 ILE A CA 1
ATOM 2130 C C . ILE A 1 267 ? 0.082 6.007 -1.840 1.00 96.06 267 ILE A C 1
ATOM 2132 O O . ILE A 1 267 ? 1.210 5.516 -1.858 1.00 96.06 267 ILE A O 1
ATOM 2136 N N . VAL A 1 268 ? -0.985 5.291 -2.215 1.00 96.56 268 VAL A N 1
ATOM 2137 C CA . VAL A 1 268 ? -0.848 3.898 -2.673 1.00 96.56 268 VAL A CA 1
ATOM 2138 C C . VAL A 1 268 ? -0.053 3.816 -3.978 1.00 96.56 268 VAL A C 1
ATOM 2140 O O . VAL A 1 268 ? 0.810 2.950 -4.099 1.00 96.56 268 VAL A O 1
ATOM 2143 N N . ASN A 1 269 ? -0.289 4.721 -4.936 1.00 97.81 269 ASN A N 1
ATOM 2144 C CA . ASN A 1 269 ? 0.515 4.773 -6.161 1.00 97.81 269 ASN A CA 1
ATOM 2145 C C . ASN A 1 269 ? 1.985 5.090 -5.865 1.00 97.81 269 ASN A C 1
ATOM 2147 O O . ASN A 1 269 ? 2.859 4.461 -6.453 1.00 97.81 269 ASN A O 1
ATOM 2151 N N . TYR A 1 270 ? 2.256 6.014 -4.939 1.00 98.38 270 TYR A N 1
ATOM 2152 C CA . TYR A 1 270 ? 3.613 6.368 -4.527 1.00 98.38 270 TYR A CA 1
ATOM 2153 C C . TYR A 1 270 ? 4.384 5.142 -4.028 1.00 98.38 270 TYR A C 1
ATOM 2155 O O . TYR A 1 270 ? 5.420 4.788 -4.589 1.00 98.38 270 TYR A O 1
ATOM 2163 N N . TYR A 1 271 ? 3.847 4.423 -3.040 1.00 98.19 271 TYR A N 1
ATOM 2164 C CA . TYR A 1 271 ? 4.521 3.238 -2.505 1.00 98.19 271 TYR A CA 1
ATOM 2165 C C . TYR A 1 271 ? 4.561 2.068 -3.493 1.00 98.19 271 TYR A C 1
ATOM 2167 O O . TYR A 1 271 ? 5.527 1.304 -3.490 1.00 98.19 271 TYR A O 1
ATOM 2175 N N . ALA A 1 272 ? 3.575 1.943 -4.387 1.00 98.31 272 ALA A N 1
ATOM 2176 C CA . ALA A 1 272 ? 3.648 0.977 -5.478 1.00 98.31 272 ALA A CA 1
ATOM 2177 C C . ALA A 1 272 ? 4.825 1.282 -6.421 1.00 98.31 272 ALA A C 1
ATOM 2179 O O . ALA A 1 272 ? 5.573 0.370 -6.764 1.00 98.31 272 ALA A O 1
ATOM 2180 N N . ILE A 1 273 ? 5.044 2.551 -6.786 1.00 98.56 273 ILE A N 1
ATOM 2181 C CA . ILE A 1 273 ? 6.188 2.972 -7.612 1.00 98.56 273 ILE A CA 1
ATOM 2182 C C . ILE A 1 273 ? 7.505 2.640 -6.910 1.00 98.56 273 ILE A C 1
ATOM 2184 O O . ILE A 1 273 ? 8.373 2.024 -7.526 1.00 98.56 273 ILE A O 1
ATOM 2188 N N . LEU A 1 274 ? 7.640 2.966 -5.619 1.00 98.38 274 LEU A N 1
ATOM 2189 C CA . LEU A 1 274 ? 8.850 2.639 -4.853 1.00 98.38 274 LEU A CA 1
ATOM 2190 C C . LEU A 1 274 ? 9.115 1.129 -4.787 1.00 98.38 274 LEU A C 1
ATOM 2192 O O . LEU A 1 274 ? 10.260 0.696 -4.906 1.00 98.38 274 LEU A O 1
ATOM 2196 N N . THR A 1 275 ? 8.059 0.326 -4.650 1.00 98.00 275 THR A N 1
ATOM 2197 C CA . THR A 1 275 ? 8.165 -1.140 -4.624 1.00 98.00 275 THR A CA 1
ATOM 2198 C C . THR A 1 275 ? 8.665 -1.688 -5.963 1.00 98.00 275 THR A C 1
ATOM 2200 O O . THR A 1 275 ? 9.524 -2.570 -5.991 1.00 98.00 275 THR A O 1
ATOM 2203 N N . ILE A 1 276 ? 8.157 -1.170 -7.088 1.00 98.06 276 ILE A N 1
ATOM 2204 C CA . ILE A 1 276 ? 8.637 -1.581 -8.414 1.00 98.06 276 ILE A CA 1
ATOM 2205 C C . ILE A 1 276 ? 10.062 -1.075 -8.666 1.00 98.06 276 ILE A C 1
ATOM 2207 O O . ILE A 1 276 ? 10.868 -1.827 -9.206 1.00 98.06 276 ILE A O 1
ATOM 2211 N N . ASP A 1 277 ? 10.415 0.143 -8.239 1.00 97.94 277 ASP A N 1
ATOM 2212 C CA . ASP A 1 277 ? 11.793 0.640 -8.343 1.00 97.94 277 ASP A CA 1
ATOM 2213 C C . ASP A 1 277 ? 12.782 -0.244 -7.574 1.00 97.94 277 ASP A C 1
ATOM 2215 O O . ASP A 1 277 ? 13.851 -0.573 -8.091 1.00 97.94 277 ASP A O 1
ATOM 2219 N N . LEU A 1 278 ? 12.423 -0.665 -6.359 1.00 96.81 278 LEU A N 1
ATOM 2220 C CA . LEU A 1 278 ? 13.225 -1.606 -5.581 1.00 96.81 278 LEU A CA 1
ATOM 2221 C C . LEU A 1 278 ? 13.400 -2.929 -6.337 1.00 96.81 278 LEU A C 1
ATOM 2223 O O . LEU A 1 278 ? 14.526 -3.390 -6.522 1.00 96.81 278 LEU A O 1
ATOM 2227 N N . ALA A 1 279 ? 12.310 -3.490 -6.867 1.00 97.19 279 ALA A N 1
ATOM 2228 C CA . ALA A 1 279 ? 12.372 -4.706 -7.673 1.00 97.19 279 ALA A CA 1
ATOM 2229 C C . ALA A 1 279 ? 13.216 -4.530 -8.950 1.00 97.19 279 ALA A C 1
ATOM 2231 O O . ALA A 1 279 ? 13.911 -5.463 -9.345 1.00 97.19 279 ALA A O 1
ATOM 2232 N N . ASN A 1 280 ? 13.206 -3.353 -9.584 1.00 96.94 280 ASN A N 1
ATOM 2233 C CA . ASN A 1 280 ? 14.077 -3.036 -10.720 1.00 96.94 280 ASN A CA 1
ATOM 2234 C C . ASN A 1 280 ? 15.552 -3.038 -10.316 1.00 96.94 280 ASN A C 1
ATOM 2236 O O . ASN A 1 280 ? 16.365 -3.674 -10.984 1.00 96.94 280 ASN A O 1
ATOM 2240 N N . ARG A 1 281 ? 15.896 -2.361 -9.212 1.00 95.88 281 ARG A N 1
ATOM 2241 C CA . ARG A 1 281 ? 17.276 -2.294 -8.701 1.00 95.88 281 ARG A CA 1
ATOM 2242 C C . ARG A 1 281 ? 17.834 -3.669 -8.350 1.00 95.88 281 ARG A C 1
ATOM 2244 O O . ARG A 1 281 ? 19.018 -3.911 -8.552 1.00 95.88 281 ARG A O 1
ATOM 2251 N N . GLU A 1 282 ? 16.982 -4.562 -7.867 1.00 96.00 282 GLU A N 1
ATOM 2252 C CA . GLU A 1 282 ? 17.363 -5.922 -7.484 1.00 96.00 282 GLU A CA 1
ATOM 2253 C C . GLU A 1 282 ? 17.228 -6.947 -8.623 1.00 96.00 282 GLU A C 1
ATOM 2255 O O . GLU A 1 282 ? 17.472 -8.134 -8.417 1.00 96.00 282 GLU A O 1
ATOM 2260 N N . GLY A 1 283 ? 16.823 -6.526 -9.828 1.00 95.38 283 GLY A N 1
ATOM 2261 C CA . GLY A 1 283 ? 16.629 -7.433 -10.965 1.00 95.38 283 GLY A CA 1
ATOM 2262 C C . GLY A 1 283 ? 15.457 -8.412 -10.798 1.00 95.38 283 GLY A C 1
ATOM 2263 O O . GLY A 1 283 ? 15.410 -9.442 -11.466 1.00 95.38 283 GLY A O 1
ATOM 2264 N N . ARG A 1 284 ? 14.499 -8.101 -9.916 1.00 95.25 284 ARG A N 1
ATOM 2265 C CA . ARG A 1 284 ? 13.322 -8.922 -9.579 1.00 95.25 284 ARG A CA 1
ATOM 2266 C C . ARG A 1 284 ? 12.024 -8.467 -10.258 1.00 95.25 284 ARG A C 1
ATOM 2268 O O . ARG A 1 284 ? 10.957 -8.992 -9.937 1.00 95.25 284 ARG A O 1
ATOM 2275 N N . ASN A 1 285 ? 12.072 -7.525 -11.206 1.00 95.00 285 ASN A N 1
ATOM 2276 C CA . ASN A 1 285 ? 10.897 -7.086 -11.978 1.00 95.00 285 ASN A CA 1
ATOM 2277 C C . ASN A 1 285 ? 10.449 -8.148 -13.009 1.00 95.00 285 ASN A C 1
ATOM 2279 O O . ASN A 1 285 ? 10.556 -7.965 -14.219 1.00 95.00 285 ASN A O 1
ATOM 2283 N N . LYS A 1 286 ? 9.928 -9.277 -12.517 1.00 92.25 286 LYS A N 1
ATOM 2284 C CA . LYS A 1 286 ? 9.543 -10.464 -13.306 1.00 92.25 286 LYS A CA 1
ATOM 2285 C C . LYS A 1 286 ? 8.474 -10.211 -14.371 1.00 92.25 286 LYS A C 1
ATOM 2287 O O . LYS A 1 286 ? 8.411 -10.943 -15.352 1.00 92.25 286 LYS A O 1
ATOM 2292 N N . TYR A 1 287 ? 7.614 -9.217 -14.170 1.00 91.94 287 TYR A N 1
ATOM 2293 C CA . TYR A 1 287 ? 6.521 -8.881 -15.082 1.00 91.94 287 TYR A CA 1
ATOM 2294 C C . TYR A 1 287 ? 6.862 -7.733 -16.038 1.00 91.94 287 TYR A C 1
ATOM 2296 O O . TYR A 1 287 ? 6.013 -7.386 -16.853 1.00 91.94 287 TYR A O 1
ATOM 2304 N N . GLY A 1 288 ? 8.058 -7.139 -15.934 1.00 93.50 288 GLY A N 1
ATOM 2305 C CA . GLY A 1 288 ? 8.446 -5.988 -16.751 1.00 93.50 288 GLY A CA 1
ATOM 2306 C C . GLY A 1 288 ? 7.512 -4.793 -16.561 1.00 93.50 288 GLY A C 1
ATOM 2307 O O . GLY A 1 288 ? 7.127 -4.157 -17.533 1.00 93.50 288 GLY A O 1
ATOM 2308 N N . VAL A 1 289 ? 7.082 -4.522 -15.322 1.00 94.00 289 VAL A N 1
ATOM 2309 C CA . VAL A 1 289 ? 6.226 -3.363 -15.032 1.00 94.00 289 VAL A CA 1
ATOM 2310 C C . VAL A 1 289 ? 7.049 -2.095 -15.231 1.00 94.00 289 VAL A C 1
ATOM 2312 O O . VAL A 1 289 ? 7.981 -1.839 -14.467 1.00 94.00 289 VAL A O 1
ATOM 2315 N N . GLU A 1 290 ? 6.696 -1.322 -16.250 1.00 94.25 290 GLU A N 1
ATOM 2316 C CA . GLU A 1 290 ? 7.248 0.005 -16.516 1.00 94.25 290 GLU A CA 1
ATOM 2317 C C . GLU A 1 290 ? 6.565 1.044 -15.615 1.00 94.25 290 GLU A C 1
ATOM 2319 O O . GLU A 1 290 ? 5.356 0.979 -15.367 1.00 94.25 290 GLU A O 1
ATOM 2324 N N . ILE A 1 291 ? 7.351 1.977 -15.069 1.00 96.94 291 ILE A N 1
ATOM 2325 C CA . ILE A 1 291 ? 6.873 2.967 -14.087 1.00 96.94 291 ILE A CA 1
ATOM 2326 C C . ILE A 1 291 ? 7.067 4.418 -14.518 1.00 96.94 291 ILE A C 1
ATOM 2328 O O . ILE A 1 291 ? 6.569 5.301 -13.831 1.00 96.94 291 ILE A O 1
ATOM 2332 N N . ASP A 1 292 ? 7.711 4.675 -15.651 1.00 96.69 292 ASP A N 1
ATOM 2333 C CA . ASP A 1 292 ? 7.924 6.003 -16.243 1.00 96.69 292 ASP A CA 1
ATOM 2334 C C . ASP A 1 292 ? 6.612 6.807 -16.348 1.00 96.69 292 ASP A C 1
ATOM 2336 O O . ASP A 1 292 ? 6.459 7.873 -15.748 1.00 96.69 292 ASP A O 1
ATOM 2340 N N . THR A 1 293 ? 5.595 6.227 -16.987 1.00 95.62 293 THR A N 1
ATOM 2341 C CA . THR A 1 293 ? 4.287 6.862 -17.175 1.00 95.62 293 THR A CA 1
ATOM 2342 C C . THR A 1 293 ? 3.543 7.007 -15.844 1.00 95.62 293 THR A C 1
ATOM 2344 O O . THR A 1 293 ? 2.776 7.952 -15.641 1.00 95.62 293 THR A O 1
ATOM 2347 N N . ALA A 1 294 ? 3.743 6.066 -14.915 1.00 96.75 294 ALA A N 1
ATOM 2348 C CA . ALA A 1 294 ? 3.132 6.121 -13.589 1.00 96.75 294 ALA A CA 1
ATOM 2349 C C . ALA A 1 294 ? 3.739 7.241 -12.729 1.00 96.75 294 ALA A C 1
ATOM 2351 O O . ALA A 1 294 ? 2.992 7.919 -12.022 1.00 96.75 294 ALA A O 1
ATOM 2352 N N . ILE A 1 295 ? 5.054 7.456 -12.826 1.00 98.38 295 ILE A N 1
ATOM 2353 C CA . ILE A 1 295 ? 5.780 8.546 -12.169 1.00 98.38 295 ILE A CA 1
ATOM 2354 C C . ILE A 1 295 ? 5.262 9.889 -12.680 1.00 98.38 295 ILE A C 1
ATOM 2356 O O . ILE A 1 295 ? 4.802 10.697 -11.876 1.00 98.38 295 ILE A O 1
ATOM 2360 N N . ASP A 1 296 ? 5.246 10.100 -13.999 1.00 97.69 296 ASP A N 1
ATOM 2361 C CA . ASP A 1 296 ? 4.780 11.358 -14.600 1.00 97.69 296 ASP A CA 1
ATOM 2362 C C . ASP A 1 296 ? 3.346 11.694 -14.201 1.00 97.69 296 ASP A C 1
ATOM 2364 O O . ASP A 1 296 ? 3.031 12.820 -13.806 1.00 97.69 296 ASP A O 1
ATOM 2368 N N . ARG A 1 297 ? 2.470 10.688 -14.249 1.00 96.31 297 ARG A N 1
ATOM 2369 C CA . ARG A 1 297 ? 1.083 10.843 -13.832 1.00 96.31 297 ARG A CA 1
ATOM 2370 C C . ARG A 1 297 ? 0.972 11.204 -12.354 1.00 96.31 297 ARG A C 1
ATOM 2372 O O . ARG A 1 297 ? 0.152 12.050 -12.012 1.00 96.31 297 ARG A O 1
ATOM 2379 N N . LEU A 1 298 ? 1.732 10.544 -11.481 1.00 97.62 298 LEU A N 1
ATOM 2380 C CA . LEU A 1 298 ? 1.643 10.789 -10.046 1.00 97.62 298 LEU A CA 1
ATOM 2381 C C . LEU A 1 298 ? 2.193 12.167 -9.669 1.00 97.62 298 LEU A C 1
ATOM 2383 O O . LEU A 1 298 ? 1.590 12.827 -8.828 1.00 97.62 298 LEU A O 1
ATOM 2387 N N . ILE A 1 299 ? 3.274 12.619 -10.313 1.00 98.00 299 ILE A N 1
ATOM 2388 C CA . ILE A 1 299 ? 3.778 13.991 -10.167 1.00 98.00 299 ILE A CA 1
ATOM 2389 C C . ILE A 1 299 ? 2.661 14.975 -10.515 1.00 98.00 299 ILE A C 1
ATOM 2391 O O . ILE A 1 299 ? 2.277 15.778 -9.668 1.00 98.00 299 ILE A O 1
ATOM 2395 N N . GLY A 1 300 ? 2.059 14.844 -11.702 1.00 96.69 300 GLY A N 1
ATOM 2396 C CA . GLY A 1 300 ? 0.963 15.718 -12.121 1.00 96.69 300 GLY A CA 1
ATOM 2397 C C . GLY A 1 300 ? -0.248 15.668 -11.181 1.00 96.69 300 GLY A C 1
ATOM 2398 O O . GLY A 1 300 ? -0.822 16.710 -10.858 1.00 96.69 300 GLY A O 1
ATOM 2399 N N . ASP A 1 301 ? -0.621 14.479 -10.695 1.00 95.06 301 ASP A N 1
ATOM 2400 C CA . ASP A 1 301 ? -1.711 14.299 -9.729 1.00 95.06 301 ASP A CA 1
ATOM 2401 C C . ASP A 1 301 ? -1.402 15.007 -8.394 1.00 95.06 301 ASP A C 1
ATOM 2403 O O . ASP A 1 301 ? -2.283 15.669 -7.851 1.00 95.06 301 ASP A O 1
ATOM 2407 N N . ILE A 1 302 ? -0.176 14.904 -7.866 1.00 96.44 302 ILE A N 1
ATOM 2408 C CA . ILE A 1 302 ? 0.218 15.569 -6.614 1.00 96.44 302 ILE A CA 1
ATOM 2409 C C . ILE A 1 302 ? 0.290 17.084 -6.814 1.00 96.44 302 ILE A C 1
ATOM 2411 O O . ILE A 1 302 ? -0.249 17.828 -5.998 1.00 96.44 302 ILE A O 1
ATOM 2415 N N . GLU A 1 303 ? 0.900 17.557 -7.900 1.00 95.19 303 GLU A N 1
ATOM 2416 C CA . GLU A 1 303 ? 1.076 18.985 -8.177 1.00 95.19 303 GLU A CA 1
ATOM 2417 C C . GLU A 1 303 ? -0.249 19.721 -8.354 1.00 95.19 303 GLU A C 1
ATOM 2419 O O . GLU A 1 303 ? -0.473 20.756 -7.725 1.00 95.19 303 GLU A O 1
ATOM 2424 N N . SER A 1 304 ? -1.145 19.156 -9.164 1.00 92.56 304 SER A N 1
ATOM 2425 C CA . SER A 1 304 ? -2.456 19.744 -9.459 1.00 92.56 304 SER A CA 1
ATOM 2426 C C . SER A 1 304 ? -3.478 19.575 -8.332 1.00 92.56 304 SER A C 1
ATOM 2428 O O . SER A 1 304 ? -4.524 20.227 -8.333 1.00 92.56 304 SER A O 1
ATOM 2430 N N . SER A 1 305 ? -3.203 18.700 -7.365 1.00 87.94 305 SER A N 1
ATOM 2431 C CA . SER A 1 305 ? -4.117 18.417 -6.268 1.00 87.94 305 SER A CA 1
ATOM 2432 C C . SER A 1 305 ? -4.137 19.548 -5.238 1.00 87.94 305 SER A C 1
ATOM 2434 O O . SER A 1 305 ? -3.100 19.968 -4.724 1.00 87.94 305 SER A O 1
ATOM 2436 N N . SER A 1 306 ? -5.350 19.963 -4.861 1.00 84.25 306 SER A N 1
ATOM 2437 C CA . SER A 1 306 ? -5.620 20.874 -3.740 1.00 84.25 306 SER A CA 1
ATOM 2438 C C . SER A 1 306 ? -5.613 20.176 -2.372 1.00 84.25 306 SER A C 1
ATOM 2440 O O . SER A 1 306 ? -6.036 20.760 -1.376 1.00 84.25 306 SER A O 1
ATOM 2442 N N . ILE A 1 307 ? -5.250 18.893 -2.324 1.00 85.31 307 ILE A N 1
ATOM 2443 C CA . ILE A 1 307 ? -5.234 18.096 -1.097 1.00 85.31 307 ILE A CA 1
ATOM 2444 C C . ILE A 1 307 ? -3.937 18.357 -0.350 1.00 85.31 307 ILE A C 1
ATOM 2446 O O . ILE A 1 307 ? -2.852 18.270 -0.926 1.00 85.31 307 ILE A O 1
ATOM 2450 N N . ASP A 1 308 ? -4.084 18.607 0.945 1.00 84.19 308 ASP A N 1
ATOM 2451 C CA . ASP A 1 308 ? -2.977 18.762 1.874 1.00 84.19 308 ASP A CA 1
ATOM 2452 C C . ASP A 1 308 ? -2.367 17.388 2.196 1.00 84.19 308 ASP A C 1
ATOM 2454 O O . ASP A 1 308 ? -2.915 16.610 2.981 1.00 84.19 308 ASP A O 1
ATOM 2458 N N . LEU A 1 309 ? -1.281 17.054 1.496 1.00 91.69 309 LEU A N 1
ATOM 2459 C CA . LEU A 1 309 ? -0.413 15.920 1.814 1.00 91.69 309 LEU A CA 1
ATOM 2460 C C . LEU A 1 309 ? 0.698 16.433 2.726 1.00 91.69 309 LEU A C 1
ATOM 2462 O O . LEU A 1 309 ? 1.468 17.306 2.325 1.00 91.69 309 LEU A O 1
ATOM 2466 N N . LYS A 1 310 ? 0.824 15.865 3.924 1.00 92.94 310 LYS A N 1
ATOM 2467 C CA . LYS A 1 310 ? 1.808 16.325 4.913 1.00 92.94 310 LYS A CA 1
ATOM 2468 C C . LYS A 1 310 ? 3.241 16.134 4.429 1.00 92.94 310 LYS A C 1
ATOM 2470 O O . LYS A 1 310 ? 4.102 16.934 4.770 1.00 92.94 310 LYS A O 1
ATOM 2475 N N . MET A 1 311 ? 3.496 15.088 3.642 1.00 94.19 311 MET A N 1
ATOM 2476 C CA . MET A 1 311 ? 4.819 14.773 3.089 1.00 94.19 311 MET A CA 1
ATOM 2477 C C . MET A 1 311 ? 4.918 15.092 1.588 1.00 94.19 311 MET A C 1
ATOM 2479 O O . MET A 1 311 ? 5.690 14.464 0.865 1.00 94.19 311 MET A O 1
ATOM 2483 N N . ARG A 1 312 ? 4.141 16.074 1.103 1.00 95.38 312 ARG A N 1
ATOM 2484 C CA . ARG A 1 312 ? 4.070 16.449 -0.321 1.00 95.38 312 ARG A CA 1
ATOM 2485 C C . ARG A 1 312 ? 5.441 16.663 -0.961 1.00 95.38 312 ARG A C 1
ATOM 2487 O O . ARG A 1 312 ? 5.703 16.088 -2.013 1.00 95.38 312 ARG A O 1
ATOM 2494 N N . GLU A 1 313 ? 6.285 17.484 -0.341 1.00 95.56 313 GLU A N 1
ATOM 2495 C CA . GLU A 1 313 ? 7.619 17.821 -0.858 1.00 95.56 313 GLU A CA 1
ATOM 2496 C C . GLU A 1 313 ? 8.491 16.570 -0.966 1.00 95.56 313 GLU A C 1
ATOM 2498 O O . GLU A 1 313 ? 9.011 16.268 -2.035 1.00 95.56 313 GLU A O 1
ATOM 2503 N N . THR A 1 314 ? 8.528 15.756 0.092 1.00 96.44 314 THR A N 1
ATOM 2504 C CA . THR A 1 314 ? 9.270 14.488 0.110 1.00 96.44 314 THR A CA 1
ATOM 2505 C C . THR A 1 314 ? 8.841 13.546 -1.017 1.00 96.44 314 THR A C 1
ATOM 2507 O O . THR A 1 314 ? 9.689 12.902 -1.642 1.00 96.44 314 THR A O 1
ATOM 2510 N N . TYR A 1 315 ? 7.539 13.456 -1.301 1.00 97.50 315 TYR A N 1
ATOM 2511 C CA . TYR A 1 315 ? 7.046 12.635 -2.406 1.00 97.50 315 TYR A CA 1
ATOM 2512 C C . TYR A 1 315 ? 7.478 13.182 -3.760 1.00 97.50 315 TYR A C 1
ATOM 2514 O O . TYR A 1 315 ? 7.960 12.411 -4.588 1.00 97.50 315 TYR A O 1
ATOM 2522 N N . LEU A 1 316 ? 7.317 14.487 -3.989 1.00 97.88 316 LEU A N 1
ATOM 2523 C CA . LEU A 1 316 ? 7.684 15.119 -5.254 1.00 97.88 316 LEU A CA 1
ATOM 2524 C C . LEU A 1 316 ? 9.182 15.003 -5.515 1.00 97.88 316 LEU A C 1
ATOM 2526 O O . LEU A 1 316 ? 9.557 14.542 -6.588 1.00 97.88 316 LEU A O 1
ATOM 2530 N N . ASP A 1 317 ? 10.026 15.306 -4.532 1.00 98.25 317 ASP A N 1
ATOM 2531 C CA . ASP A 1 317 ? 11.480 15.185 -4.657 1.00 98.25 317 ASP A CA 1
ATOM 2532 C C . ASP A 1 317 ? 11.888 13.754 -5.022 1.00 98.25 317 ASP A C 1
ATOM 2534 O O . ASP A 1 317 ? 12.678 13.522 -5.940 1.00 98.25 317 ASP A O 1
ATOM 2538 N N . THR A 1 318 ? 11.301 12.764 -4.345 1.00 98.25 318 THR A N 1
ATOM 2539 C CA . THR A 1 318 ? 11.568 11.351 -4.636 1.00 98.25 318 THR A CA 1
ATOM 2540 C C . THR A 1 318 ? 11.123 10.981 -6.051 1.00 98.25 318 THR A C 1
ATOM 2542 O O . THR A 1 318 ? 11.871 10.332 -6.783 1.00 98.25 318 THR A O 1
ATOM 2545 N N . LEU A 1 319 ? 9.929 11.406 -6.469 1.00 98.38 319 LEU A N 1
ATOM 2546 C CA . LEU A 1 319 ? 9.398 11.112 -7.800 1.00 98.38 319 LEU A CA 1
ATOM 2547 C C . LEU A 1 319 ? 10.181 11.818 -8.908 1.00 98.38 319 LEU A C 1
ATOM 2549 O O . LEU A 1 319 ? 10.404 11.211 -9.951 1.00 98.38 319 LEU A O 1
ATOM 2553 N N . TYR A 1 320 ? 10.648 13.046 -8.690 1.00 98.44 320 TYR A N 1
ATOM 2554 C CA . TYR A 1 320 ? 11.500 13.762 -9.637 1.00 98.44 320 TYR A CA 1
ATOM 2555 C C . TYR A 1 320 ? 12.857 13.080 -9.812 1.00 98.44 320 TYR A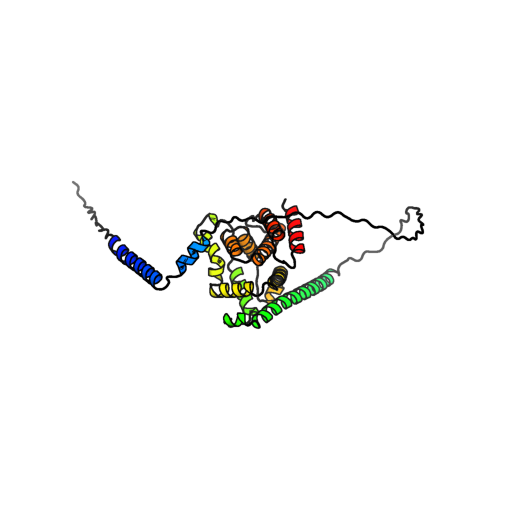 C 1
ATOM 2557 O O . TYR A 1 320 ? 13.307 12.892 -10.943 1.00 98.44 320 TYR A O 1
ATOM 2565 N N . ASN A 1 321 ? 13.468 12.618 -8.720 1.00 98.12 321 ASN A N 1
ATOM 2566 C CA . ASN A 1 321 ? 14.694 11.824 -8.787 1.00 98.12 321 ASN A CA 1
ATOM 2567 C C . ASN A 1 321 ? 14.483 10.511 -9.557 1.00 98.12 321 ASN A C 1
ATOM 2569 O O . ASN A 1 321 ? 15.316 10.127 -10.380 1.00 98.12 321 ASN A O 1
ATOM 2573 N N . LEU A 1 322 ? 13.353 9.832 -9.334 1.00 97.81 322 LEU A N 1
ATOM 2574 C CA . LEU A 1 322 ? 13.000 8.636 -10.098 1.00 97.81 322 LEU A CA 1
ATOM 2575 C C . LEU A 1 322 ? 12.737 8.962 -11.570 1.00 97.81 322 LEU A C 1
ATOM 2577 O O . LEU A 1 322 ? 13.200 8.233 -12.437 1.00 97.81 322 LEU A O 1
ATOM 2581 N N . LYS A 1 323 ? 12.065 10.070 -11.878 1.00 97.38 323 LYS A N 1
ATOM 2582 C CA . LYS A 1 323 ? 11.816 10.499 -13.256 1.00 97.38 323 LYS A CA 1
ATOM 2583 C C . LYS A 1 323 ? 13.118 10.643 -14.040 1.00 97.38 323 LYS A C 1
ATOM 2585 O O . LYS A 1 323 ? 13.225 10.074 -15.116 1.00 97.38 323 LYS A O 1
ATOM 2590 N N . VAL A 1 324 ? 14.127 11.307 -13.471 1.00 97.00 324 VAL A N 1
ATOM 2591 C CA . VAL A 1 324 ? 15.456 11.437 -14.100 1.00 97.00 324 VAL A CA 1
ATOM 2592 C C . VAL A 1 324 ? 16.115 10.075 -14.333 1.00 97.00 324 VAL A C 1
ATOM 2594 O O . VAL A 1 324 ? 16.802 9.887 -15.327 1.00 97.00 324 VAL A O 1
ATOM 2597 N N . LYS A 1 325 ? 15.908 9.112 -13.430 1.00 95.94 325 LYS A N 1
ATOM 2598 C CA . LYS A 1 325 ? 16.488 7.766 -13.531 1.00 95.94 325 LYS A CA 1
ATOM 2599 C C . LYS A 1 325 ? 15.870 6.908 -14.646 1.00 95.94 325 LYS A C 1
ATOM 2601 O O . LYS A 1 325 ? 16.555 6.024 -15.154 1.00 95.94 325 LYS A O 1
ATOM 2606 N N . TYR A 1 326 ? 14.591 7.105 -14.965 1.00 92.81 326 TYR A N 1
ATOM 2607 C CA . TYR A 1 326 ? 13.838 6.276 -15.921 1.00 92.81 326 TYR A CA 1
ATOM 2608 C C . TYR A 1 326 ? 13.588 6.957 -17.279 1.00 92.81 326 TYR A C 1
ATOM 2610 O O . TYR A 1 326 ? 12.906 6.372 -18.120 1.00 92.81 326 TYR A O 1
ATOM 2618 N N . GLN A 1 327 ? 14.128 8.161 -17.487 1.00 81.06 327 GLN A N 1
ATOM 2619 C CA . GLN A 1 327 ? 14.166 8.872 -18.772 1.00 81.06 327 GLN A CA 1
ATOM 2620 C C . GLN A 1 327 ? 15.462 8.582 -19.530 1.00 81.06 327 GLN A C 1
ATOM 2622 O O . GLN A 1 327 ? 15.387 8.497 -20.776 1.00 81.06 327 GLN A O 1
#